Protein AF-0000000079326628 (afdb_homodimer)

pLDDT: mean 84.88, std 18.76, range [33.72, 98.88]

Foldseek 3Di:
DPPPPPPPPPPVPPPPVPDKAKDFDADPVVGGGDDDPNHTDMDTFQRNLQVQLVVQAVADDDPPPVPPDLGHFPLCVCQPDPDDQVVNQVVVVVRSCSHSVVPVQFDDKAPWDWDADPRDIFIWIWTQGPRGIHTDGGD/DPPPPPPPVPPVPPPPVDDKAKDFDADPVVGGGDDDPNHTDMDTFQRNLQVQLVVQAVADDDPPVVPPPLGHFPLCVCQPDPDDQVVNQVVVVVRSCSHSVVPVQFDDKAPWDWDADPRDIFIWIWTQGPRGIHTDGGD

Nearest PDB structures (foldseek):
  8v3w-assembly1_2  TM=8.539E-01  e=2.015E-10  Clostridioides difficile
  8v41-assembly1_j  TM=8.453E-01  e=2.564E-09  Clostridioides difficile
  8env-assembly1_H  TM=7.657E-01  e=1.832E-03  Pseudomonas phage vB_PaeM_E217
  9b45-assembly1_H  TM=7.538E-01  e=5.755E-03  Pseudomonas virus Pa193
  7ypo-assembly1_A  TM=5.123E-01  e=6.274E+00  Helicoverpa armigera nucleopolyhedrovirus

Secondary structure (DSSP, 8-state):
------------------PPPEEE-EETTTTEE-EETTEE-EEEHHHHHHHHHHHHHHSBS-S-SSS----SB-GGGGTT----HHHHHHHHHHHHHHHHTTSTTEEEEEEEEEEEETTEEEEEEEEEEBTEEEEE---/------------------PPPEEE-EETTTTEE-EETTEE-EEEHHHHHHHHHHHHHHSBS-S-SSS----SB-GGGGTT----HHHHHHHHHHHHHHHHTTSTTEEEEEEEEEEEETTEEEEEEEEEEBTEEEEE---

Sequence (278 aa):
MVDLITTVGSFPTTETTITVPKEFAWDFDNNDFLLVDGKFQIVTGKEALKVWIRKALKTPNSIYAAYSTDYGSNLDSLVGTRLSISLIESESKRIVWECISINTHITGMNNFSVNTTKDILTISFTALTDQGEVTITNVMVDLITTVGSFPTTETTITVPKEFAWDFDNNDFLLVDGKFQIVTGKEALKVWIRKALKTPNSIYAAYSTDYGSNLDSLVGTRLSISLIESESKRIVWECISINTHITGMNNFSVNTTKDILTISFTALTDQGEVTITNV

Radius of gyration: 24.2 Å; Cα contacts (8 Å, |Δi|>4): 417; chains: 2; bounding box: 54×76×85 Å

Structure (mmCIF, N/CA/C/O backbone):
data_AF-0000000079326628-model_v1
#
loop_
_entity.id
_entity.type
_entity.pdbx_description
1 polymer 'Uncharacterized protein'
#
loop_
_atom_site.group_PDB
_atom_site.id
_atom_site.type_symbol
_atom_site.label_atom_id
_atom_site.label_alt_id
_atom_site.label_comp_id
_atom_site.label_asym_id
_atom_site.label_entity_id
_atom_site.label_seq_id
_atom_site.pdbx_PDB_ins_code
_atom_site.Cartn_x
_atom_site.Cartn_y
_atom_site.Cartn_z
_atom_site.occupancy
_atom_site.B_iso_or_equiv
_atom_site.auth_seq_id
_atom_site.auth_comp_id
_atom_site.auth_asym_id
_atom_site.auth_atom_id
_atom_site.pdbx_PDB_model_num
ATOM 1 N N . MET A 1 1 ? -32.906 47.781 -33.5 1 36.34 1 MET A N 1
ATOM 2 C CA . MET A 1 1 ? -33.094 46.719 -32.531 1 36.34 1 MET A CA 1
ATOM 3 C C . MET A 1 1 ? -31.891 45.812 -32.438 1 36.34 1 MET A C 1
ATOM 5 O O . MET A 1 1 ? -31.562 45.094 -33.406 1 36.34 1 MET A O 1
ATOM 9 N N . VAL A 1 2 ? -30.859 46.219 -31.625 1 41.66 2 VAL A N 1
ATOM 10 C CA . VAL A 1 2 ? -29.594 45.562 -31.359 1 41.66 2 VAL A CA 1
ATOM 11 C C . VAL A 1 2 ? -29.844 44.219 -30.688 1 41.66 2 VAL A C 1
ATOM 13 O O . VAL A 1 2 ? -30.531 44.156 -29.656 1 41.66 2 VAL A O 1
ATOM 16 N N . ASP A 1 3 ? -30.047 43.156 -31.438 1 39.19 3 ASP A N 1
ATOM 17 C CA . ASP A 1 3 ? -30.094 41.781 -30.984 1 39.19 3 ASP A CA 1
ATOM 18 C C . ASP A 1 3 ? -28.859 41.438 -30.156 1 39.19 3 ASP A C 1
ATOM 20 O O . ASP A 1 3 ? -27.734 41.438 -30.672 1 39.19 3 ASP A O 1
ATOM 24 N N . LEU A 1 4 ? -28.766 41.906 -28.891 1 36.12 4 LEU A N 1
ATOM 25 C CA . LEU A 1 4 ? -27.781 41.406 -27.922 1 36.12 4 LEU A CA 1
ATOM 26 C C . LEU A 1 4 ? -27.797 39.906 -27.828 1 36.12 4 LEU A C 1
ATOM 28 O O . LEU A 1 4 ? -28.797 39.312 -27.406 1 36.12 4 LEU A O 1
ATOM 32 N N . ILE A 1 5 ? -27.234 39.188 -28.781 1 43.12 5 ILE A N 1
ATOM 33 C CA . ILE A 1 5 ? -26.906 37.781 -28.703 1 43.12 5 ILE A CA 1
ATOM 34 C C . ILE A 1 5 ? -26.203 37.469 -27.375 1 43.12 5 ILE A C 1
ATOM 36 O O . ILE A 1 5 ? -25.109 38 -27.109 1 43.12 5 ILE A O 1
ATOM 40 N N . THR A 1 6 ? -26.938 37.531 -26.266 1 42.28 6 THR A N 1
ATOM 41 C CA . THR A 1 6 ? -26.406 36.969 -25.016 1 42.28 6 THR A CA 1
ATOM 42 C C . THR A 1 6 ? -25.797 35.594 -25.25 1 42.28 6 THR A C 1
ATOM 44 O O . THR A 1 6 ? -26.516 34.656 -25.625 1 42.28 6 THR A O 1
ATOM 47 N N . THR A 1 7 ? -24.75 35.469 -25.953 1 44.62 7 THR A N 1
ATOM 48 C CA . THR A 1 7 ? -23.984 34.219 -25.906 1 44.62 7 THR A CA 1
ATOM 49 C C . THR A 1 7 ? -23.828 33.75 -24.469 1 44.62 7 THR A C 1
ATOM 51 O O . THR A 1 7 ? -23.203 34.438 -23.656 1 44.62 7 THR A O 1
ATOM 54 N N . VAL A 1 8 ? -24.891 33.219 -23.891 1 41.12 8 VAL A N 1
ATOM 55 C CA . VAL A 1 8 ? -24.656 32.5 -22.656 1 41.12 8 VAL A CA 1
ATOM 56 C C . VAL A 1 8 ? -23.547 31.469 -22.859 1 41.12 8 VAL A C 1
ATOM 58 O O . VAL A 1 8 ? -23.641 30.609 -23.734 1 41.12 8 VAL A O 1
ATOM 61 N N . GLY A 1 9 ? -22.359 31.938 -22.828 1 42.81 9 GLY A N 1
ATOM 62 C CA . GLY A 1 9 ? -21.297 30.938 -22.703 1 42.81 9 GLY A CA 1
ATOM 63 C C . GLY A 1 9 ? -21.641 29.828 -21.719 1 42.81 9 GLY A C 1
ATOM 64 O O . GLY A 1 9 ? -22.031 30.109 -20.578 1 42.81 9 GLY A O 1
ATOM 65 N N . SER A 1 10 ? -22.344 28.828 -22.219 1 44 10 SER A N 1
ATOM 66 C CA . SER A 1 10 ? -22.469 27.625 -21.406 1 44 10 SER A CA 1
ATOM 67 C C . SER A 1 10 ? -21.141 27.234 -20.781 1 44 10 SER A C 1
ATOM 69 O O . SER A 1 10 ? -20.188 26.875 -21.484 1 44 10 SER A O 1
ATOM 71 N N . PHE A 1 11 ? -20.688 28 -19.781 1 39.84 11 PHE A N 1
ATOM 72 C CA . PHE A 1 11 ? -19.578 27.406 -19.047 1 39.84 11 PHE A CA 1
ATOM 73 C C . PHE A 1 11 ? -19.859 25.953 -18.688 1 39.84 11 PHE A C 1
ATOM 75 O O . PHE A 1 11 ? -20.969 25.625 -18.281 1 39.84 11 PHE A O 1
ATOM 82 N N . PRO A 1 12 ? -19.25 25.031 -19.328 1 42.69 12 PRO A N 1
ATOM 83 C CA . PRO A 1 12 ? -19.406 23.656 -18.828 1 42.69 12 PRO A CA 1
ATOM 84 C C . PRO A 1 12 ? -19.422 23.594 -17.312 1 42.69 12 PRO A C 1
ATOM 86 O O . PRO A 1 12 ? -18.547 24.172 -16.641 1 42.69 12 PRO A O 1
ATOM 89 N N . THR A 1 13 ? -20.547 23.719 -16.656 1 44.62 13 THR A N 1
ATOM 90 C CA . THR A 1 13 ? -20.609 23.422 -15.234 1 44.62 13 THR A CA 1
ATOM 91 C C . THR A 1 13 ? -19.75 22.203 -14.906 1 44.62 13 THR A C 1
ATOM 93 O O . THR A 1 13 ? -19.953 21.109 -15.445 1 44.62 13 THR A O 1
ATOM 96 N N . THR A 1 14 ? -18.469 22.328 -14.812 1 44.56 14 THR A N 1
ATOM 97 C CA . THR A 1 14 ? -17.703 21.203 -14.25 1 44.56 14 THR A CA 1
ATOM 98 C C . THR A 1 14 ? -18.453 20.578 -13.086 1 44.56 14 THR A C 1
ATOM 100 O O . THR A 1 14 ? -18.641 21.203 -12.039 1 44.56 14 THR A O 1
ATOM 103 N N . GLU A 1 15 ? -19.656 20.094 -13.297 1 44.12 15 GLU A N 1
ATOM 104 C CA . GLU A 1 15 ? -20.281 19.328 -12.227 1 44.12 15 GLU A CA 1
ATOM 105 C C . GLU A 1 15 ? -19.25 18.562 -11.414 1 44.12 15 GLU A C 1
ATOM 107 O O . GLU A 1 15 ? -18.562 17.688 -11.945 1 44.12 15 GLU A O 1
ATOM 112 N N . THR A 1 16 ? -18.453 19.219 -10.594 1 49.91 16 THR A N 1
ATOM 113 C CA . THR A 1 16 ? -17.609 18.516 -9.633 1 49.91 16 THR A CA 1
ATOM 114 C C . THR A 1 16 ? -18.375 17.359 -8.984 1 49.91 16 THR A C 1
ATOM 116 O O . THR A 1 16 ? -19.328 17.594 -8.227 1 49.91 16 THR A O 1
ATOM 119 N N . THR A 1 17 ? -18.859 16.453 -9.656 1 53 17 THR A N 1
ATOM 120 C CA . THR A 1 17 ? -19.516 15.305 -9.031 1 53 17 THR A CA 1
ATOM 121 C C . THR A 1 17 ? -18.812 14.945 -7.723 1 53 17 THR A C 1
ATOM 123 O O . THR A 1 17 ? -17.594 14.766 -7.691 1 53 17 THR A O 1
ATOM 126 N N . ILE A 1 18 ? -19.25 15.523 -6.598 1 62.56 18 ILE A N 1
ATOM 127 C CA . ILE A 1 18 ? -18.812 15.227 -5.238 1 62.56 18 ILE A CA 1
ATOM 128 C C . ILE A 1 18 ? -18.734 13.719 -5.039 1 62.56 18 ILE A C 1
ATOM 130 O O . ILE A 1 18 ? -19.734 13.016 -5.184 1 62.56 18 ILE A O 1
ATOM 134 N N . THR A 1 19 ? -17.688 13.023 -5.16 1 84.38 19 THR A N 1
ATOM 135 C CA . THR A 1 19 ? -17.5 11.609 -4.879 1 84.38 19 THR A CA 1
ATOM 136 C C . THR A 1 19 ? -17.234 11.383 -3.395 1 84.38 19 THR A C 1
ATOM 138 O O . THR A 1 19 ? -16.781 12.281 -2.693 1 84.38 19 THR A O 1
ATOM 141 N N . VAL A 1 20 ? -17.891 10.367 -2.758 1 91.81 20 VAL A N 1
ATOM 142 C CA . VAL A 1 20 ? -17.625 9.969 -1.375 1 91.81 20 VAL A CA 1
ATOM 143 C C . VAL A 1 20 ? -16.359 9.133 -1.304 1 91.81 20 VAL A C 1
ATOM 145 O O . VAL A 1 20 ? -16.234 8.117 -1.993 1 91.81 20 VAL A O 1
ATOM 148 N N . PRO A 1 21 ? -15.375 9.625 -0.534 1 93.31 21 PRO A N 1
ATOM 149 C CA . PRO A 1 21 ? -14.156 8.828 -0.388 1 93.31 21 PRO A CA 1
ATOM 150 C C . PRO A 1 21 ? -14.438 7.418 0.133 1 93.31 21 PRO A C 1
ATOM 152 O O . PRO A 1 21 ? -15.32 7.23 0.973 1 93.31 21 PRO A O 1
ATOM 155 N N . LYS A 1 22 ? -13.703 6.473 -0.428 1 93.75 22 LYS A N 1
ATOM 156 C CA . LYS A 1 22 ? -13.805 5.07 -0.031 1 93.75 22 LYS A CA 1
ATOM 157 C C . LYS A 1 22 ? -12.43 4.438 0.116 1 93.75 22 LYS A C 1
ATOM 159 O O . LYS A 1 22 ? -11.531 4.688 -0.696 1 93.75 22 LYS A O 1
ATOM 164 N N . GLU A 1 23 ? -12.188 3.65 1.202 1 94.12 23 GLU A N 1
ATOM 165 C CA . GLU A 1 23 ? -10.969 2.883 1.438 1 94.12 23 GLU A CA 1
ATOM 166 C C . GLU A 1 23 ? -11.281 1.538 2.09 1 94.12 23 GLU A C 1
ATOM 168 O O . GLU A 1 23 ? -12.305 1.393 2.766 1 94.12 23 GLU A O 1
ATOM 173 N N . PHE A 1 24 ? -10.398 0.592 1.821 1 94.06 24 PHE A N 1
ATOM 174 C CA . PHE A 1 24 ? -10.414 -0.572 2.701 1 94.06 24 PHE A CA 1
ATOM 175 C C . PHE A 1 24 ? -10.016 -0.184 4.121 1 94.06 24 PHE A C 1
ATOM 177 O O . PHE A 1 24 ? -9.078 0.589 4.32 1 94.06 24 PHE A O 1
ATOM 184 N N . ALA A 1 25 ? -10.852 -0.681 5.031 1 96.06 25 ALA A N 1
ATOM 185 C CA . ALA A 1 25 ? -10.57 -0.402 6.438 1 96.06 25 ALA A CA 1
ATOM 186 C C . ALA A 1 25 ? -9.188 -0.902 6.836 1 96.06 25 ALA A C 1
ATOM 188 O O . ALA A 1 25 ? -8.734 -1.946 6.359 1 96.06 25 ALA A O 1
ATOM 189 N N . TRP A 1 26 ? -8.547 -0.178 7.66 1 96.25 26 TRP A N 1
ATOM 190 C CA . TRP A 1 26 ? -7.18 -0.462 8.07 1 96.25 26 TRP A CA 1
ATOM 191 C C . TRP A 1 26 ? -7.078 -0.575 9.586 1 96.25 26 TRP A C 1
ATOM 193 O O . TRP A 1 26 ? -7.645 0.243 10.32 1 96.25 26 TRP A O 1
ATOM 203 N N . ASP A 1 27 ? -6.449 -1.591 10.016 1 95.25 27 ASP A N 1
ATOM 204 C CA . ASP A 1 27 ? -6.098 -1.773 11.422 1 95.25 27 ASP A CA 1
A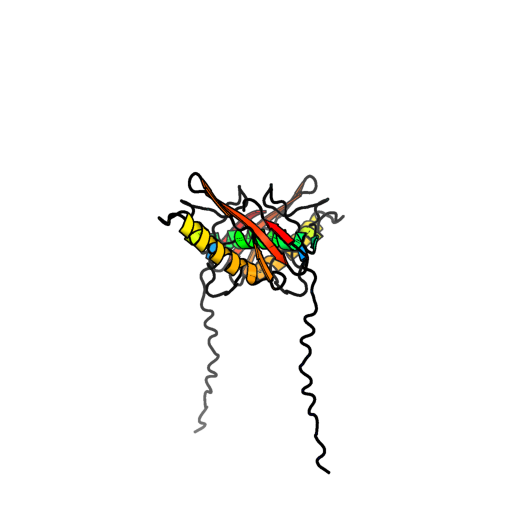TOM 205 C C . ASP A 1 27 ? -4.738 -1.153 11.734 1 95.25 27 ASP A C 1
ATOM 207 O O . ASP A 1 27 ? -3.701 -1.792 11.539 1 95.25 27 ASP A O 1
ATOM 211 N N . PHE A 1 28 ? -4.77 0.015 12.258 1 91.31 28 PHE A N 1
ATOM 212 C CA . PHE A 1 28 ? -3.543 0.774 12.469 1 91.31 28 PHE A CA 1
ATOM 213 C C . PHE A 1 28 ? -2.682 0.127 13.547 1 91.31 28 PHE A C 1
ATOM 215 O O . PHE A 1 28 ? -1.459 0.285 13.547 1 91.31 28 PHE A O 1
ATOM 222 N N . ASP A 1 29 ? -3.27 -0.6 14.461 1 90.19 29 ASP A N 1
ATOM 223 C CA . ASP A 1 29 ? -2.523 -1.267 15.523 1 90.19 29 ASP A CA 1
ATOM 224 C C . ASP A 1 29 ? -1.732 -2.453 14.977 1 90.19 29 ASP A C 1
ATOM 226 O O . ASP A 1 29 ? -0.588 -2.68 15.375 1 90.19 29 ASP A O 1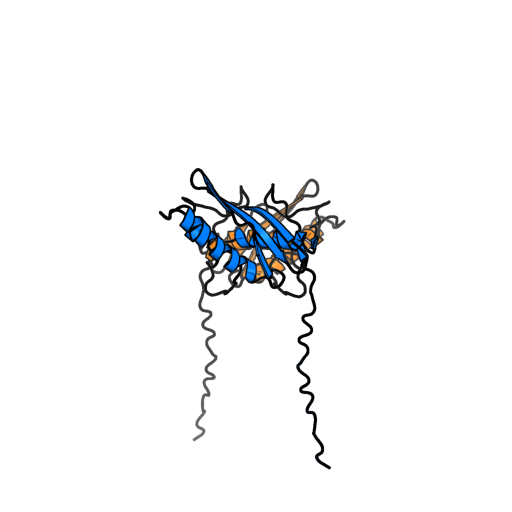
ATOM 230 N N . ASN A 1 30 ? -2.275 -3.154 14.008 1 90.5 30 ASN A N 1
ATOM 231 C CA . ASN A 1 30 ? -1.641 -4.352 13.469 1 90.5 30 ASN A CA 1
ATOM 232 C C . ASN A 1 30 ? -1.036 -4.094 12.086 1 90.5 30 ASN A C 1
ATOM 234 O O . ASN A 1 30 ? -0.393 -4.973 11.516 1 90.5 30 ASN A O 1
ATOM 238 N N . ASN A 1 31 ? -1.229 -2.857 11.586 1 92.5 31 ASN A N 1
ATOM 239 C CA . ASN A 1 31 ? -0.704 -2.451 10.281 1 92.5 31 ASN A CA 1
ATOM 240 C C . ASN A 1 31 ? -1.137 -3.412 9.18 1 92.5 31 ASN A C 1
ATOM 242 O O . ASN A 1 31 ? -0.302 -3.92 8.43 1 92.5 31 ASN A O 1
ATOM 246 N N . ASP A 1 32 ? -2.379 -3.59 9.109 1 93.44 32 ASP A N 1
ATOM 247 C CA . ASP A 1 32 ? -2.969 -4.492 8.125 1 93.44 32 ASP A CA 1
ATOM 248 C C . ASP A 1 32 ? -4.426 -4.129 7.855 1 93.44 32 ASP A C 1
ATOM 250 O O . ASP A 1 32 ? -5.008 -3.305 8.562 1 93.44 32 ASP A O 1
ATOM 254 N N . PHE A 1 33 ? -4.906 -4.738 6.797 1 93.69 33 PHE A N 1
ATOM 255 C CA . PHE A 1 33 ? -6.324 -4.555 6.504 1 93.69 33 PHE A CA 1
ATOM 256 C C . PHE A 1 33 ? -7.184 -5.098 7.637 1 93.69 33 PHE A C 1
ATOM 258 O O . PHE A 1 33 ? -6.824 -6.086 8.281 1 93.69 33 PHE A O 1
ATOM 265 N N . LEU A 1 34 ? -8.289 -4.453 7.879 1 94.06 34 LEU A N 1
ATOM 266 C CA . LEU A 1 34 ? -9.266 -4.969 8.828 1 94.06 34 LEU A CA 1
ATOM 267 C C . LEU A 1 34 ? -10.195 -5.977 8.164 1 94.06 34 LEU A C 1
ATOM 269 O O . LEU A 1 34 ? -10.875 -5.652 7.188 1 94.06 34 LEU A O 1
ATOM 273 N N . LEU A 1 35 ? -10.156 -7.141 8.734 1 89 35 LEU A N 1
ATOM 274 C CA . LEU A 1 35 ? -11.008 -8.211 8.219 1 89 35 LEU A CA 1
ATOM 275 C C . LEU A 1 35 ? -12.094 -8.57 9.227 1 89 35 LEU A C 1
ATOM 277 O O . LEU A 1 35 ? -11.844 -8.594 10.43 1 89 35 LEU A O 1
ATOM 281 N N . VAL A 1 36 ? -13.32 -8.805 8.719 1 89.62 36 VAL A N 1
ATOM 282 C CA . VAL A 1 36 ? -14.398 -9.391 9.508 1 89.62 36 VAL A CA 1
ATOM 283 C C . VAL A 1 36 ? -14.883 -10.68 8.836 1 89.62 36 VAL A C 1
ATOM 285 O O . VAL A 1 36 ? -15.352 -10.656 7.695 1 89.62 36 VAL A O 1
ATOM 288 N N . ASP A 1 37 ? -14.758 -11.859 9.477 1 85.88 37 ASP A N 1
ATOM 289 C CA . ASP A 1 37 ? -15.117 -13.164 8.938 1 85.88 37 ASP A CA 1
ATOM 290 C C . ASP A 1 37 ? -14.414 -13.422 7.609 1 85.88 37 ASP A C 1
ATOM 292 O O . ASP A 1 37 ? -15.055 -13.836 6.637 1 85.88 37 ASP A O 1
ATOM 296 N N . GLY A 1 38 ? -13.148 -12.922 7.535 1 82.81 38 GLY A N 1
ATOM 297 C CA . GLY A 1 38 ? -12.312 -13.211 6.379 1 82.81 38 GLY A CA 1
ATOM 298 C C . GLY A 1 38 ? -12.562 -12.266 5.219 1 82.81 38 GLY A C 1
ATOM 299 O O . GLY A 1 38 ? -11.945 -12.398 4.156 1 82.81 38 GLY A O 1
ATOM 300 N N . LYS A 1 39 ? -13.445 -11.266 5.496 1 86.88 39 LYS A N 1
ATOM 301 C CA . LYS A 1 39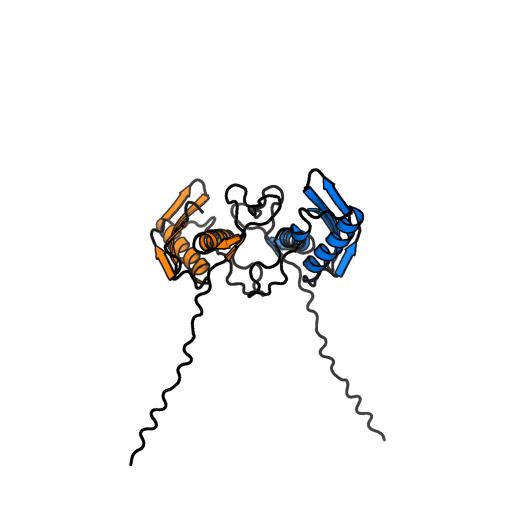 ? -13.789 -10.344 4.418 1 86.88 39 LYS A CA 1
ATOM 302 C C . LYS A 1 39 ? -13.258 -8.945 4.703 1 86.88 39 LYS A C 1
ATOM 304 O O . LYS A 1 39 ? -13.312 -8.469 5.84 1 86.88 39 LYS A O 1
ATOM 309 N N . PHE A 1 40 ? -12.734 -8.32 3.621 1 91.38 40 PHE A N 1
ATOM 310 C CA . PHE A 1 40 ? -12.258 -6.949 3.744 1 91.38 40 PHE A CA 1
ATOM 311 C C . PHE A 1 40 ? -13.406 -5.996 4.039 1 91.38 40 PHE A C 1
ATOM 313 O O . PHE A 1 40 ? -14.492 -6.125 3.461 1 91.38 40 PHE A O 1
ATOM 320 N N . GLN A 1 41 ? -13.227 -5.18 4.977 1 93.69 41 GLN A N 1
ATOM 321 C CA . GLN A 1 41 ? -14.211 -4.152 5.316 1 93.69 41 GLN A CA 1
ATOM 322 C C . GLN A 1 41 ? -13.914 -2.848 4.586 1 93.69 41 GLN A C 1
ATOM 324 O O . GLN A 1 41 ? -12.75 -2.52 4.332 1 93.69 41 GLN A O 1
ATOM 329 N N . ILE A 1 42 ? -15 -2.113 4.246 1 93.62 42 ILE A N 1
ATOM 330 C CA . ILE A 1 42 ? -14.852 -0.842 3.545 1 93.62 42 ILE A CA 1
ATOM 331 C C . ILE A 1 42 ? -15.312 0.3 4.449 1 93.62 42 ILE A C 1
ATOM 333 O O . ILE A 1 42 ? -16.312 0.181 5.152 1 93.62 42 ILE A O 1
ATOM 337 N N . VAL A 1 43 ? -14.531 1.367 4.469 1 95.94 43 VAL A N 1
ATOM 338 C CA . VAL A 1 43 ? -14.922 2.59 5.164 1 95.94 43 VAL A CA 1
ATOM 339 C C . VAL A 1 43 ? -15.086 3.729 4.16 1 95.94 43 VAL A C 1
ATOM 341 O O . VAL A 1 43 ? -14.508 3.689 3.07 1 95.94 43 VAL A O 1
ATOM 344 N N . THR A 1 44 ? -15.969 4.723 4.531 1 95.5 44 THR A N 1
ATOM 345 C CA . THR A 1 44 ? -16.266 5.848 3.652 1 95.5 44 THR A CA 1
ATOM 346 C C . THR A 1 44 ? -16.125 7.172 4.406 1 95.5 44 THR A C 1
ATOM 348 O O . THR A 1 44 ? -15.984 7.184 5.629 1 95.5 44 THR A O 1
ATOM 351 N N . GLY A 1 45 ? -16.062 8.234 3.676 1 96.44 45 GLY A N 1
ATOM 352 C CA . GLY A 1 45 ? -16.062 9.562 4.273 1 96.44 45 GLY A CA 1
ATOM 353 C C . GLY A 1 45 ? -14.812 9.844 5.09 1 96.44 45 GLY A C 1
ATOM 354 O O . GLY A 1 45 ? -13.688 9.648 4.617 1 96.44 45 GLY A O 1
ATOM 355 N N . LYS A 1 46 ? -15.062 10.273 6.305 1 98.19 46 LYS A N 1
ATOM 356 C CA . LYS A 1 46 ? -13.977 10.703 7.172 1 98.19 46 LYS A CA 1
ATOM 357 C C . LYS A 1 46 ? -13.039 9.547 7.508 1 98.19 46 LYS A C 1
ATOM 359 O O . LYS A 1 46 ? -11.82 9.703 7.52 1 98.19 46 LYS A O 1
ATOM 364 N N . GLU A 1 47 ? -13.625 8.477 7.75 1 97.81 47 GLU A N 1
ATOM 365 C CA . GLU A 1 47 ? -12.812 7.312 8.094 1 97.81 47 GLU A CA 1
ATOM 366 C C . GLU A 1 47 ? -11.93 6.887 6.922 1 97.81 47 GLU A C 1
ATOM 368 O O . GLU A 1 47 ? -10.781 6.492 7.113 1 97.81 47 GLU A O 1
ATOM 373 N N . ALA A 1 48 ? -12.492 6.934 5.727 1 96.75 48 ALA A N 1
ATOM 374 C CA . ALA A 1 48 ? -11.719 6.613 4.527 1 96.75 48 ALA A CA 1
ATOM 375 C C . ALA A 1 48 ? -10.562 7.59 4.348 1 96.75 48 ALA A C 1
ATOM 377 O O . ALA A 1 48 ? -9.445 7.184 4.02 1 96.75 48 ALA A O 1
ATOM 378 N N . LEU A 1 49 ? -10.844 8.828 4.633 1 97.81 49 LEU A N 1
ATOM 379 C CA . LEU A 1 49 ? -9.805 9.844 4.484 1 97.81 49 LEU A CA 1
ATOM 380 C C . LEU A 1 49 ? -8.711 9.656 5.527 1 97.81 49 LEU A C 1
ATOM 382 O O . LEU A 1 49 ? -7.531 9.875 5.238 1 97.81 49 LEU A O 1
ATOM 386 N N . LYS A 1 50 ? -9.109 9.281 6.695 1 98.25 50 LYS A N 1
ATOM 387 C CA . LYS A 1 50 ? -8.117 8.984 7.73 1 98.25 50 LYS A CA 1
ATOM 388 C C . LYS A 1 50 ? -7.18 7.867 7.293 1 98.25 50 LYS A C 1
ATOM 390 O O . LYS A 1 50 ? -5.961 7.98 7.426 1 98.25 50 LYS A O 1
ATOM 395 N N . VAL A 1 51 ? -7.73 6.797 6.797 1 97.12 51 VAL A N 1
ATOM 396 C CA . VAL A 1 51 ? -6.949 5.664 6.312 1 97.12 51 VAL A CA 1
ATOM 397 C C . VAL A 1 51 ? -6.02 6.121 5.188 1 97.12 51 VAL A C 1
ATOM 399 O O . VAL A 1 51 ? -4.82 5.836 5.211 1 97.12 51 VAL A O 1
ATOM 402 N N . TRP A 1 52 ? -6.582 6.863 4.227 1 95.62 52 TRP A N 1
ATOM 403 C CA . TRP A 1 52 ? -5.824 7.32 3.066 1 95.62 52 TRP A CA 1
ATOM 404 C C . TRP A 1 52 ? -4.656 8.203 3.492 1 95.62 52 TRP A C 1
ATOM 406 O O . TRP A 1 52 ? -3.529 8.016 3.027 1 95.62 52 TRP A O 1
ATOM 416 N N . ILE A 1 53 ? -4.926 9.117 4.359 1 97.75 53 ILE A N 1
ATOM 417 C CA . ILE A 1 53 ? -3.908 10.062 4.809 1 97.75 53 ILE A CA 1
ATOM 418 C C . ILE A 1 53 ? -2.777 9.312 5.512 1 97.75 53 ILE A C 1
ATOM 420 O O . ILE A 1 53 ? -1.601 9.531 5.215 1 97.75 53 ILE A O 1
ATOM 424 N N . ARG A 1 54 ? -3.139 8.477 6.402 1 97.12 54 ARG A N 1
ATOM 425 C CA . ARG A 1 54 ? -2.131 7.758 7.176 1 97.12 54 ARG A CA 1
ATOM 426 C C . ARG A 1 54 ? -1.27 6.887 6.27 1 97.12 54 ARG A C 1
ATOM 428 O O . ARG A 1 54 ? -0.047 6.84 6.422 1 97.12 54 ARG A O 1
ATOM 435 N N . LYS A 1 55 ? -1.901 6.227 5.336 1 94.06 55 LYS A N 1
ATOM 436 C CA . LYS A 1 55 ? -1.152 5.398 4.395 1 94.06 55 LYS A CA 1
ATOM 437 C C . LYS A 1 55 ? -0.248 6.25 3.51 1 94.06 55 LYS A C 1
ATOM 439 O O . LYS A 1 55 ? 0.911 5.898 3.277 1 94.06 55 LYS A O 1
ATOM 444 N N . ALA A 1 56 ? -0.779 7.324 3.012 1 93.94 56 ALA A N 1
ATOM 445 C CA . ALA A 1 56 ? -0.011 8.211 2.145 1 93.94 56 ALA A CA 1
ATOM 446 C C . ALA A 1 56 ? 1.233 8.734 2.857 1 93.94 56 ALA A C 1
ATOM 448 O O . ALA A 1 56 ? 2.324 8.75 2.281 1 93.94 56 ALA A O 1
ATOM 449 N N . LEU A 1 57 ? 1.08 9.117 4.047 1 95.25 57 LEU A N 1
ATOM 450 C CA . LEU A 1 57 ? 2.178 9.711 4.801 1 95.25 57 LEU A CA 1
ATOM 451 C C . LEU A 1 57 ? 3.238 8.672 5.133 1 95.25 57 LEU A C 1
ATOM 453 O O . LEU A 1 57 ? 4.422 8.992 5.25 1 95.25 57 LEU A O 1
ATOM 457 N N . LYS A 1 58 ? 2.83 7.422 5.289 1 92.62 58 LYS A N 1
ATOM 458 C CA . LYS A 1 58 ? 3.752 6.348 5.645 1 92.62 58 LYS A CA 1
ATOM 459 C C . LYS A 1 58 ? 4.488 5.824 4.414 1 92.62 58 LYS A C 1
ATOM 461 O O . LYS A 1 58 ? 5.492 5.121 4.535 1 92.62 58 LYS A O 1
ATOM 466 N N . THR A 1 59 ? 3.992 6.086 3.289 1 92.06 59 THR A N 1
ATOM 467 C CA . THR A 1 59 ? 4.559 5.605 2.033 1 92.06 59 THR A CA 1
ATOM 468 C C . THR A 1 59 ? 5.586 6.598 1.492 1 92.06 59 THR A C 1
ATOM 470 O O . THR A 1 59 ? 5.293 7.785 1.342 1 92.06 59 THR A O 1
ATOM 473 N N . PRO A 1 60 ? 6.863 6.109 1.306 1 90.31 60 PRO A N 1
ATOM 474 C CA . PRO A 1 60 ? 7.844 7.027 0.722 1 90.31 60 PRO A CA 1
ATOM 475 C C . PRO A 1 60 ? 7.488 7.438 -0.706 1 90.31 60 PRO A C 1
ATOM 477 O O . PRO A 1 60 ? 6.973 6.625 -1.476 1 90.31 60 PRO A O 1
ATOM 480 N N . ASN A 1 61 ? 7.684 8.836 -0.836 1 81.88 61 ASN A N 1
ATOM 481 C CA . ASN A 1 61 ? 7.445 9.375 -2.17 1 81.88 61 ASN A CA 1
ATOM 482 C C . ASN A 1 61 ? 8.555 8.977 -3.143 1 81.88 61 ASN A C 1
ATOM 484 O O . ASN A 1 61 ? 9.727 9.25 -2.902 1 81.88 61 ASN A O 1
ATOM 488 N N . SER A 1 62 ? 8.523 8.328 -4.328 1 65.19 62 SER A N 1
ATOM 489 C CA . SER A 1 62 ? 9.203 8.195 -5.609 1 65.19 62 SER A CA 1
ATOM 490 C C . SER A 1 62 ? 10.219 7.059 -5.59 1 65.19 62 SER A C 1
ATOM 492 O O . SER A 1 62 ? 10.977 6.875 -6.543 1 65.19 62 SER A O 1
ATOM 494 N N . ILE A 1 63 ? 10.25 5.918 -5.441 1 61.66 63 ILE A N 1
ATOM 495 C CA . ILE A 1 63 ? 11.383 5.25 -6.07 1 61.66 63 ILE A CA 1
ATOM 496 C C . ILE A 1 63 ? 11.172 5.188 -7.582 1 61.66 63 ILE A C 1
ATOM 498 O O . ILE A 1 63 ? 12.102 4.891 -8.336 1 61.66 63 ILE A O 1
ATOM 502 N N . TYR A 1 64 ? 9.852 5.41 -7.988 1 58.78 64 TYR A N 1
ATOM 503 C CA . TYR A 1 64 ? 9.578 5.172 -9.406 1 58.78 64 TYR A CA 1
ATOM 504 C C . TYR A 1 64 ? 9.477 6.488 -10.172 1 58.78 64 TYR A C 1
ATOM 506 O O . TYR A 1 64 ? 8.438 7.145 -10.164 1 58.78 64 TYR A O 1
ATOM 514 N N . ALA A 1 65 ? 10.562 7.172 -10.281 1 51.97 65 ALA A N 1
ATOM 515 C CA . ALA A 1 65 ? 10.531 8.391 -11.094 1 51.97 65 ALA A CA 1
ATOM 516 C C . ALA A 1 65 ? 9.633 8.203 -12.32 1 51.97 65 ALA A C 1
ATOM 518 O O . ALA A 1 65 ? 8.953 9.141 -12.742 1 51.97 65 ALA A O 1
ATOM 519 N N . ALA A 1 66 ? 9.766 7.031 -12.883 1 50 66 ALA A N 1
ATOM 520 C CA . ALA A 1 66 ? 9.078 6.828 -14.156 1 50 66 ALA A CA 1
ATOM 521 C C . ALA A 1 66 ? 7.566 6.766 -13.953 1 50 66 ALA A C 1
ATOM 523 O O . ALA A 1 66 ? 6.801 7.02 -14.891 1 50 66 ALA A O 1
ATOM 524 N N . TYR A 1 67 ? 7.145 6.363 -12.727 1 51.88 67 TYR A N 1
ATOM 525 C CA . TYR A 1 67 ? 5.711 6.297 -12.484 1 51.88 67 TYR A CA 1
ATOM 526 C C . TYR A 1 67 ? 5.258 7.422 -11.562 1 51.88 67 TYR A C 1
ATOM 528 O O . TYR A 1 67 ? 5.707 7.516 -10.422 1 51.88 67 TYR A O 1
ATOM 536 N N . SER A 1 68 ? 5.188 8.539 -12.047 1 53.28 68 SER A N 1
ATOM 537 C CA . SER A 1 68 ? 4.789 9.805 -11.438 1 53.28 68 SER A CA 1
ATOM 538 C C . SER A 1 68 ? 3.639 9.602 -10.453 1 53.28 68 SER A C 1
ATOM 540 O O . SER A 1 68 ? 2.473 9.781 -10.812 1 53.28 68 SER A O 1
ATOM 542 N N . THR A 1 69 ? 3.672 8.555 -9.594 1 61.81 69 THR A N 1
ATOM 543 C CA . THR A 1 69 ? 2.523 8.75 -8.711 1 61.81 69 THR A CA 1
ATOM 544 C C . THR A 1 69 ? 2.832 9.789 -7.641 1 61.81 69 THR A C 1
ATOM 546 O O . THR A 1 69 ? 3.961 9.867 -7.156 1 61.81 69 THR A O 1
ATOM 549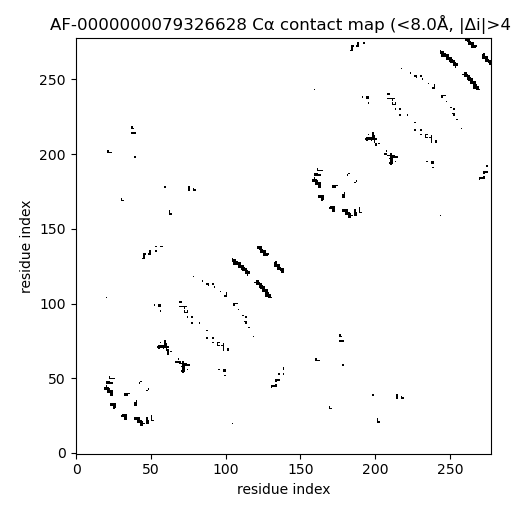 N N . ASP A 1 70 ? 2.182 10.938 -7.617 1 77.56 70 ASP A N 1
ATOM 550 C CA . ASP A 1 70 ? 2.271 11.961 -6.582 1 77.56 70 ASP A CA 1
ATOM 551 C C . ASP A 1 70 ? 1.843 11.414 -5.223 1 77.56 70 ASP A C 1
ATOM 553 O O . ASP A 1 70 ? 1.62 12.18 -4.281 1 77.56 70 ASP A O 1
ATOM 557 N N . TYR A 1 71 ? 1.773 10.016 -5.078 1 87.12 71 TYR A N 1
ATOM 558 C CA . TYR A 1 71 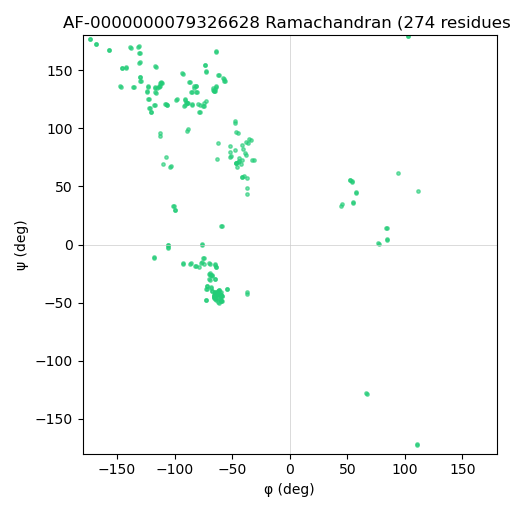? 1.383 9.359 -3.832 1 87.12 71 TYR A CA 1
ATOM 559 C C . TYR A 1 71 ? 2.586 9.164 -2.918 1 87.12 71 TYR A C 1
ATOM 561 O O . TYR A 1 71 ? 3.674 8.812 -3.381 1 87.12 71 TYR A O 1
ATOM 569 N N . GLY A 1 72 ? 2.363 9.391 -1.648 1 92.5 72 GLY A N 1
ATOM 570 C CA . GLY A 1 72 ? 3.412 9.203 -0.66 1 92.5 72 GLY A CA 1
ATOM 571 C C . GLY A 1 72 ? 4.035 10.508 -0.2 1 92.5 72 GLY A C 1
ATOM 572 O O . GLY A 1 72 ? 3.6 11.586 -0.609 1 92.5 72 GLY A O 1
ATOM 573 N N . SER A 1 73 ? 5.004 10.406 0.732 1 93.19 73 SER A N 1
ATOM 574 C CA . SER A 1 73 ? 5.605 11.594 1.318 1 93.19 73 SER A CA 1
ATOM 575 C C . SER A 1 73 ? 7.129 11.523 1.281 1 93.19 73 SER A C 1
ATOM 577 O O . SER A 1 73 ? 7.699 10.438 1.162 1 93.19 73 SER A O 1
ATOM 579 N N . ASN A 1 74 ? 7.715 12.625 1.333 1 91.81 74 ASN A N 1
ATOM 580 C CA . ASN A 1 74 ? 9.164 12.711 1.426 1 91.81 74 ASN A CA 1
ATOM 581 C C . ASN A 1 74 ? 9.625 13 2.854 1 91.81 74 ASN A C 1
ATOM 583 O O . ASN A 1 74 ? 10.641 13.656 3.064 1 91.81 74 ASN A O 1
ATOM 587 N N . LEU A 1 75 ? 8.914 12.508 3.809 1 92.56 75 LEU A N 1
ATOM 588 C CA . LEU A 1 75 ? 9.227 12.773 5.207 1 92.56 75 LEU A CA 1
ATOM 589 C C . LEU A 1 75 ? 10.578 12.172 5.59 1 92.56 75 LEU A C 1
ATOM 591 O O . LEU A 1 75 ? 11.273 12.695 6.465 1 92.56 75 LEU A O 1
ATOM 595 N N . ASP A 1 76 ? 10.953 11.078 4.938 1 89.31 76 ASP A N 1
ATOM 596 C CA . ASP A 1 76 ? 12.211 10.406 5.246 1 89.31 76 ASP A CA 1
ATOM 597 C C . ASP A 1 76 ? 13.406 11.312 4.926 1 89.31 76 ASP A C 1
ATOM 599 O O . ASP A 1 76 ? 14.523 11.062 5.391 1 89.31 76 ASP A O 1
ATOM 603 N N . SER A 1 77 ? 13.172 12.328 4.086 1 90 77 SER A N 1
ATOM 604 C CA . SER A 1 77 ? 14.234 13.266 3.754 1 90 77 SER A CA 1
ATOM 605 C C . SER A 1 77 ? 14.672 14.062 4.977 1 90 77 SER A C 1
ATOM 607 O O . SER A 1 77 ? 15.742 14.68 4.977 1 90 77 SER A O 1
ATOM 609 N N . LEU A 1 78 ? 13.859 14.078 6.016 1 90.88 78 LEU A N 1
ATOM 610 C CA . LEU A 1 78 ? 14.164 14.844 7.219 1 90.88 78 LEU A CA 1
ATOM 611 C C . LEU A 1 78 ? 15.031 14.039 8.172 1 90.88 78 LEU A C 1
ATOM 613 O O . LEU A 1 78 ? 15.602 14.586 9.117 1 90.88 78 LEU A O 1
ATOM 617 N N . VAL A 1 79 ? 15.133 12.766 8.008 1 85.75 79 VAL A N 1
ATOM 618 C CA . VAL A 1 79 ? 15.883 11.891 8.906 1 85.75 79 VAL A CA 1
ATOM 619 C C . VAL A 1 79 ? 17.375 12.219 8.82 1 85.75 79 VAL A C 1
ATOM 621 O O . VAL A 1 79 ? 17.922 12.352 7.727 1 85.75 79 VAL A O 1
ATOM 624 N N . GLY A 1 80 ? 17.969 12.305 10.008 1 83.38 80 GLY A N 1
ATOM 625 C CA . GLY A 1 80 ? 19.406 12.531 10.078 1 83.38 80 GLY A CA 1
ATOM 626 C C . GLY A 1 80 ? 19.797 13.969 9.789 1 83.38 80 GLY A C 1
ATOM 627 O O . GLY A 1 80 ? 20.984 14.281 9.688 1 83.38 80 GLY A O 1
ATOM 628 N N . THR A 1 81 ? 18.797 14.766 9.555 1 86.62 81 THR A N 1
ATOM 629 C CA . THR A 1 81 ? 19.109 16.172 9.305 1 86.62 81 THR A CA 1
ATOM 630 C C . THR A 1 81 ? 19.516 16.875 10.602 1 86.62 81 THR A C 1
ATOM 632 O O . THR A 1 81 ? 19.234 16.375 11.695 1 86.62 81 THR A O 1
ATOM 635 N N . ARG A 1 82 ? 20.328 17.969 10.484 1 88.12 82 ARG A N 1
ATOM 636 C CA . ARG A 1 82 ? 20.75 18.766 11.625 1 88.12 82 ARG A CA 1
ATOM 637 C C . ARG A 1 82 ? 19.906 20.031 11.758 1 88.12 82 ARG A C 1
ATOM 639 O O . ARG A 1 82 ? 20.391 21.062 12.25 1 88.12 82 ARG A O 1
ATOM 646 N N . LEU A 1 83 ? 18.719 19.922 11.32 1 89.75 83 LEU A N 1
ATOM 647 C CA . LEU A 1 83 ? 17.812 21.078 11.359 1 89.75 83 LEU A CA 1
ATOM 648 C C . LEU A 1 83 ? 17.359 21.359 12.789 1 89.75 83 LEU A C 1
ATOM 650 O O . LEU A 1 83 ? 17.297 20.453 13.617 1 89.75 83 LEU A O 1
ATOM 654 N N . SER A 1 84 ? 17.125 22.641 13.016 1 92.75 84 SER A N 1
ATOM 655 C CA . SER A 1 84 ? 16.484 23 14.281 1 92.75 84 SER A CA 1
ATOM 656 C C . SER A 1 84 ? 15.078 22.422 14.375 1 92.75 84 SER A C 1
ATOM 658 O O . SER A 1 84 ? 14.477 22.078 13.352 1 92.75 84 SER A O 1
ATOM 660 N N . ILE A 1 85 ? 14.539 22.453 15.594 1 88.75 85 ILE A N 1
ATOM 661 C CA . ILE A 1 85 ? 13.203 21.906 15.82 1 88.75 85 ILE A CA 1
ATOM 662 C C . ILE A 1 85 ? 12.172 22.734 15.047 1 88.75 85 ILE A C 1
ATOM 664 O O . ILE A 1 85 ? 11.242 22.172 14.461 1 88.75 85 ILE A O 1
ATOM 668 N N . SER A 1 86 ? 12.336 23.984 15.094 1 93.75 86 SER A N 1
ATOM 669 C CA . SER A 1 86 ? 11.414 24.875 14.383 1 93.75 86 SER A CA 1
ATOM 670 C C . SER A 1 86 ? 11.453 24.609 12.883 1 93.75 86 SER A C 1
ATOM 672 O O . SER A 1 86 ? 10.414 24.625 12.219 1 93.75 86 SER A O 1
ATOM 674 N N . LEU A 1 87 ? 12.625 24.359 12.398 1 94.88 87 LEU A N 1
ATOM 675 C CA . LEU A 1 87 ? 12.766 24.094 10.969 1 94.88 87 LEU A CA 1
ATOM 676 C C . LEU A 1 87 ? 12.211 22.719 10.617 1 94.88 87 LEU A C 1
ATOM 678 O O . LEU A 1 87 ? 11.609 22.547 9.555 1 94.88 87 LEU A O 1
ATOM 682 N N . ILE A 1 88 ? 12.438 21.781 11.484 1 94.44 88 ILE A N 1
ATOM 683 C CA . ILE A 1 88 ? 11.867 20.453 11.273 1 94.44 88 ILE A CA 1
ATOM 684 C C . ILE A 1 88 ? 10.344 20.547 11.211 1 94.44 88 ILE A C 1
ATOM 686 O O . ILE A 1 88 ? 9.711 19.938 10.352 1 94.44 88 ILE A O 1
ATOM 690 N N . GLU A 1 89 ? 9.781 21.344 12.07 1 95.75 89 GLU A N 1
ATOM 691 C CA . GLU A 1 89 ? 8.328 21.516 12.086 1 95.75 89 GLU A CA 1
ATOM 692 C C . GLU A 1 89 ? 7.84 22.156 10.797 1 95.75 89 GLU A C 1
ATOM 694 O O . GLU A 1 89 ? 6.863 21.703 10.203 1 95.75 89 GLU A O 1
ATOM 699 N N . SER A 1 90 ? 8.484 23.219 10.367 1 97.19 90 SER A N 1
ATOM 700 C CA . SER A 1 90 ? 8.062 23.922 9.156 1 97.19 90 SER A CA 1
ATOM 701 C C . SER A 1 90 ? 8.227 23.031 7.926 1 97.19 90 SER A C 1
ATOM 703 O O . SER A 1 90 ? 7.336 22.984 7.07 1 97.19 90 SER A O 1
ATOM 705 N N . GLU A 1 91 ? 9.367 22.297 7.867 1 97 91 GLU A N 1
ATOM 706 C CA . GLU A 1 91 ? 9.602 21.406 6.734 1 97 91 GLU A CA 1
ATOM 707 C C . GLU A 1 91 ? 8.609 20.234 6.742 1 97 91 GLU A C 1
ATOM 709 O O . GLU A 1 91 ? 8.117 19.828 5.688 1 97 91 GLU A O 1
ATOM 714 N N . SER A 1 92 ? 8.352 19.734 7.914 1 97.19 92 SER A N 1
ATOM 715 C CA . SER A 1 92 ? 7.379 18.656 8.023 1 97.19 92 SER A CA 1
ATOM 716 C C . SER A 1 92 ? 6 19.109 7.551 1 97.19 92 SER A C 1
ATOM 718 O O . SER A 1 92 ? 5.305 18.359 6.848 1 97.19 92 SER A O 1
ATOM 720 N N . LYS A 1 93 ? 5.605 20.266 7.938 1 98.31 93 LYS A N 1
ATOM 721 C CA . LYS A 1 93 ? 4.309 20.812 7.539 1 98.31 93 LYS A CA 1
ATOM 722 C C . LYS A 1 93 ? 4.211 20.938 6.023 1 98.31 93 LYS A C 1
ATOM 724 O O . LYS A 1 93 ? 3.195 20.578 5.43 1 98.31 93 LYS A O 1
ATOM 729 N N . ARG A 1 94 ? 5.258 21.422 5.438 1 97.81 94 ARG A N 1
ATOM 730 C CA . ARG A 1 94 ? 5.297 21.578 3.988 1 97.81 94 ARG A CA 1
ATOM 731 C C . ARG A 1 94 ? 5.215 20.219 3.291 1 97.81 94 ARG A C 1
ATOM 733 O O . ARG A 1 94 ? 4.422 20.047 2.363 1 97.81 94 ARG A O 1
ATOM 740 N N . ILE A 1 95 ? 5.98 19.25 3.76 1 96.31 95 ILE A N 1
ATOM 741 C CA . ILE A 1 95 ? 6.039 17.922 3.156 1 96.31 95 ILE A CA 1
ATOM 742 C C . ILE A 1 95 ? 4.695 17.219 3.32 1 96.31 95 ILE A C 1
ATOM 744 O O . ILE A 1 95 ? 4.184 16.609 2.375 1 96.31 95 ILE A O 1
ATOM 748 N N . VAL A 1 96 ? 4.094 17.328 4.52 1 98 96 VAL A N 1
ATOM 749 C CA . VAL A 1 96 ? 2.811 16.688 4.789 1 98 96 VAL A CA 1
ATOM 750 C C . VAL A 1 96 ? 1.735 17.297 3.887 1 98 96 VAL A C 1
ATOM 752 O O . VAL A 1 96 ? 0.964 16.562 3.262 1 98 96 VAL A O 1
ATOM 755 N N . TRP A 1 97 ? 1.732 18.562 3.742 1 98 97 TRP A N 1
ATOM 756 C CA . TRP A 1 97 ? 0.73 19.203 2.896 1 98 97 TRP A CA 1
ATOM 757 C C . TRP A 1 97 ? 0.911 18.812 1.438 1 98 97 TRP A C 1
ATOM 759 O O . TRP A 1 97 ? -0.062 18.484 0.749 1 98 97 TRP A O 1
ATOM 769 N N . GLU A 1 98 ? 2.107 18.844 1.014 1 96 98 GLU A N 1
ATOM 770 C CA . GLU A 1 98 ? 2.398 18.406 -0.352 1 96 98 GLU A CA 1
ATOM 771 C C . GLU A 1 98 ? 1.871 17 -0.613 1 96 98 GLU A C 1
ATOM 773 O O . GLU A 1 98 ? 1.377 16.719 -1.704 1 96 98 GLU A O 1
ATOM 778 N N . CYS A 1 99 ? 1.979 16.203 0.325 1 95.25 99 CYS A N 1
ATOM 779 C CA . CYS A 1 99 ? 1.567 14.812 0.213 1 95.25 99 CYS A CA 1
ATOM 780 C C . CYS A 1 99 ? 0.048 14.688 0.202 1 95.25 99 CYS A C 1
ATOM 782 O O . CYS A 1 99 ? -0.526 14.102 -0.716 1 95.25 99 CYS A O 1
ATOM 784 N N . ILE A 1 100 ? -0.637 15.344 1.111 1 97.38 100 ILE A N 1
ATOM 785 C CA . ILE A 1 100 ? -2.035 14.977 1.317 1 97.38 100 ILE A CA 1
ATOM 786 C C . ILE A 1 100 ? -2.93 15.859 0.451 1 97.38 100 ILE A C 1
ATOM 788 O O . ILE A 1 100 ? -4.074 15.5 0.16 1 97.38 100 ILE A O 1
ATOM 792 N N . SER A 1 101 ? -2.467 16.938 -0.057 1 96.88 101 SER A N 1
ATOM 793 C CA . SER A 1 101 ? -3.275 17.891 -0.812 1 96.88 101 SER A CA 1
ATOM 794 C C . SER A 1 101 ? -3.592 17.359 -2.207 1 96.88 101 SER A C 1
ATOM 796 O O . SER A 1 101 ? -4.441 17.922 -2.908 1 96.88 101 SER A O 1
ATOM 798 N N . ILE A 1 102 ? -2.932 16.266 -2.639 1 93.38 102 ILE A N 1
ATOM 799 C CA . ILE A 1 102 ? -3.232 15.664 -3.934 1 93.38 102 ILE A CA 1
ATOM 800 C C . ILE A 1 102 ? -4.629 15.055 -3.906 1 93.38 102 ILE A C 1
ATOM 802 O O . ILE A 1 102 ? -5.23 14.812 -4.957 1 93.38 102 ILE A O 1
ATOM 806 N N . ASN A 1 103 ? -5.082 14.664 -2.736 1 93.94 103 ASN A N 1
ATOM 807 C CA . ASN A 1 103 ? -6.457 14.203 -2.562 1 93.94 103 ASN A CA 1
ATOM 808 C C . ASN A 1 103 ? -7.445 15.359 -2.594 1 93.94 103 ASN A C 1
ATOM 810 O O . ASN A 1 103 ? -7.43 16.219 -1.713 1 93.94 103 ASN A O 1
ATOM 814 N N . THR A 1 104 ? -8.32 15.312 -3.531 1 95.12 104 THR A N 1
ATOM 815 C CA . THR A 1 104 ? -9.172 16.469 -3.826 1 95.12 104 THR A CA 1
ATOM 816 C C . THR A 1 104 ? -10.172 16.703 -2.703 1 95.12 104 THR A C 1
ATOM 818 O O . THR A 1 104 ? -10.758 17.781 -2.602 1 95.12 104 THR A O 1
ATOM 821 N N . HIS A 1 105 ? -10.391 15.734 -1.854 1 96.75 105 HIS A N 1
ATOM 822 C CA . HIS A 1 105 ? -11.312 15.906 -0.739 1 96.75 105 HIS A CA 1
ATOM 823 C C . HIS A 1 105 ? -10.695 16.75 0.371 1 96.75 105 HIS A C 1
ATOM 825 O O . HIS A 1 105 ? -11.391 17.203 1.276 1 96.75 105 HIS A O 1
ATOM 831 N N . ILE A 1 106 ? -9.383 16.938 0.343 1 97.94 106 ILE A N 1
ATOM 832 C CA . ILE A 1 106 ? -8.672 17.641 1.395 1 97.94 106 ILE A CA 1
ATOM 833 C C . ILE A 1 106 ? -8.43 19.094 0.964 1 97.94 106 ILE A C 1
ATOM 835 O O . ILE A 1 106 ? -7.746 19.344 -0.032 1 97.94 106 ILE A O 1
ATOM 839 N N . THR A 1 107 ? -8.898 20.047 1.83 1 97.94 107 THR A N 1
ATOM 840 C CA . THR A 1 107 ? -8.906 21.438 1.395 1 97.94 107 THR A CA 1
ATOM 841 C C . THR A 1 107 ? -8 22.281 2.281 1 97.94 107 THR A C 1
ATOM 843 O O . THR A 1 107 ? -7.75 23.453 1.982 1 97.94 107 THR A O 1
ATOM 846 N N . GLY A 1 108 ? -7.578 21.688 3.373 1 98.5 108 GLY A N 1
ATOM 847 C CA . GLY A 1 108 ? -6.711 22.438 4.277 1 98.5 108 GLY A CA 1
ATOM 848 C C . GLY A 1 108 ? -6.168 21.578 5.41 1 98.5 108 GLY A C 1
ATOM 849 O O . GLY A 1 108 ? -6.477 20.391 5.504 1 98.5 108 GLY A O 1
ATOM 850 N N . MET A 1 109 ? -5.348 22.203 6.199 1 98.56 109 MET A N 1
ATOM 851 C CA . MET A 1 109 ? -4.715 21.562 7.352 1 98.56 109 MET A CA 1
ATOM 852 C C . MET A 1 109 ? -4.504 22.562 8.484 1 98.56 109 MET A C 1
ATOM 854 O O . MET A 1 109 ? -4.074 23.688 8.242 1 98.56 109 MET A O 1
ATOM 858 N N . ASN A 1 110 ? -4.809 22.125 9.703 1 98.12 110 ASN A N 1
ATOM 859 C CA . ASN A 1 110 ? -4.621 22.969 10.883 1 98.12 110 ASN A CA 1
ATOM 860 C C . ASN A 1 110 ? -4.059 22.172 12.055 1 98.12 110 ASN A C 1
ATOM 862 O O . ASN A 1 110 ? -3.824 20.969 11.938 1 98.12 110 ASN A O 1
ATOM 866 N N . ASN A 1 111 ? -3.611 22.906 13.234 1 98.25 111 ASN A N 1
ATOM 867 C CA . ASN A 1 111 ? -3.154 22.312 14.484 1 98.25 111 ASN A CA 1
ATOM 868 C C . ASN A 1 111 ? -1.978 21.375 14.258 1 98.25 111 ASN A C 1
ATOM 870 O O . ASN A 1 111 ? -1.958 20.266 14.789 1 98.25 111 ASN A O 1
ATOM 874 N N . PHE A 1 112 ? -1.071 21.859 13.453 1 98.44 112 PHE A N 1
ATOM 875 C CA . PHE A 1 112 ? 0.08 21.031 13.109 1 98.44 112 PHE A CA 1
ATOM 876 C C . PHE A 1 112 ? 1.12 21.062 14.219 1 98.44 112 PHE A C 1
ATOM 878 O O . PHE A 1 112 ? 1.442 22.125 14.75 1 98.44 112 PHE A O 1
ATOM 885 N N . SER A 1 113 ? 1.576 19.875 14.602 1 96.94 113 SER A N 1
ATOM 886 C CA . SER A 1 113 ? 2.635 19.766 15.602 1 96.94 113 SER A CA 1
ATOM 887 C C . SER A 1 113 ? 3.555 18.578 15.312 1 96.94 113 SER A C 1
ATOM 889 O O . SER A 1 113 ? 3.139 17.609 14.695 1 96.94 113 SER A O 1
ATOM 891 N N . VAL A 1 114 ? 4.793 18.703 15.742 1 95.38 114 VAL A N 1
ATOM 892 C CA . VAL A 1 114 ? 5.785 17.641 15.586 1 95.38 114 VAL A CA 1
ATOM 893 C C . VAL A 1 114 ? 6.461 17.375 16.922 1 95.38 114 VAL A C 1
ATOM 895 O O . VAL A 1 114 ? 6.645 18.281 17.734 1 95.38 114 VAL A O 1
ATOM 898 N N . ASN A 1 115 ? 6.68 16.156 17.156 1 91.69 115 ASN A N 1
ATOM 899 C CA . ASN A 1 115 ? 7.508 15.734 18.266 1 91.69 115 ASN A CA 1
ATOM 900 C C . ASN A 1 115 ? 8.68 14.883 17.812 1 91.69 115 ASN A C 1
ATOM 902 O O . ASN A 1 115 ? 8.5 13.945 17.016 1 91.69 115 ASN A O 1
ATOM 906 N N . THR A 1 116 ? 9.93 15.25 18.156 1 85.88 116 THR A N 1
ATOM 907 C CA . THR A 1 116 ? 11.117 14.492 17.797 1 85.88 116 THR A CA 1
ATOM 908 C C . THR A 1 116 ? 11.781 13.891 19.031 1 85.88 116 THR A C 1
ATOM 910 O O . THR A 1 116 ? 12.148 14.609 19.953 1 85.88 116 THR A O 1
ATOM 913 N N . THR A 1 117 ? 11.492 12.703 19.391 1 79.94 117 THR A N 1
ATOM 914 C CA . THR A 1 117 ? 12.117 12.023 20.516 1 79.94 117 THR A CA 1
ATOM 915 C C . THR A 1 117 ? 12.969 10.852 20.031 1 79.94 117 THR A C 1
ATOM 917 O O . THR A 1 117 ? 12.492 10.008 19.266 1 79.94 117 THR A O 1
ATOM 920 N N . LYS A 1 118 ? 14.211 10.695 20.609 1 75.75 118 LYS A N 1
ATOM 921 C CA . LYS A 1 118 ? 15.109 9.57 20.344 1 75.75 118 LYS A CA 1
ATOM 922 C C . LYS A 1 118 ? 15.18 9.258 18.859 1 75.75 118 LYS A C 1
ATOM 924 O O . LYS A 1 118 ? 15.055 8.094 18.453 1 75.75 118 LYS A O 1
ATOM 929 N N . ASP A 1 119 ? 15.086 10.211 17.938 1 75.94 119 ASP A N 1
ATOM 930 C CA . ASP A 1 119 ? 15.266 10.07 16.5 1 75.94 119 ASP A CA 1
ATOM 931 C C . ASP A 1 119 ? 13.977 9.594 15.828 1 75.94 119 ASP A C 1
ATOM 933 O O . ASP A 1 119 ? 14.008 9.07 14.711 1 75.94 119 ASP A O 1
ATOM 937 N N . ILE A 1 120 ? 12.906 9.695 16.594 1 83.94 120 ILE A N 1
ATOM 938 C CA . ILE A 1 120 ? 11.594 9.359 16.047 1 83.94 120 ILE A CA 1
ATOM 939 C C . ILE A 1 120 ? 10.781 10.633 15.844 1 83.94 120 ILE A C 1
ATOM 941 O O . ILE A 1 120 ? 10.641 11.438 16.766 1 83.94 120 ILE A O 1
ATOM 945 N N . LEU A 1 121 ? 10.422 10.805 14.594 1 89.31 121 LEU A N 1
ATOM 946 C CA . LEU A 1 121 ? 9.57 11.938 14.242 1 89.31 121 LEU A CA 1
ATOM 947 C C . LEU A 1 121 ? 8.094 11.555 14.297 1 89.31 121 LEU A C 1
ATOM 949 O O . LEU A 1 121 ? 7.676 10.586 13.656 1 89.31 121 LEU A O 1
ATOM 953 N N . THR A 1 122 ? 7.336 12.242 15.172 1 93.94 122 THR A N 1
ATOM 954 C CA . THR A 1 122 ? 5.895 12.039 15.25 1 93.94 122 THR A CA 1
ATOM 955 C C . THR A 1 122 ? 5.145 13.312 14.875 1 93.94 122 THR A C 1
ATOM 957 O O . THR A 1 122 ? 5.516 14.406 15.305 1 93.94 122 THR A O 1
ATOM 960 N N . ILE A 1 123 ? 4.117 13.125 14.047 1 97.31 123 ILE A N 1
ATOM 961 C CA . ILE A 1 123 ? 3.391 14.266 13.508 1 97.31 123 ILE A CA 1
ATOM 962 C C . ILE A 1 123 ? 1.911 14.156 13.867 1 97.31 123 ILE A C 1
ATOM 964 O O . ILE A 1 123 ? 1.329 13.07 13.789 1 97.31 123 ILE A O 1
ATOM 968 N N . SER A 1 124 ? 1.282 15.305 14.32 1 98.44 124 SER A N 1
ATOM 969 C CA . SER A 1 124 ? -0.156 15.422 14.547 1 98.44 124 SER A CA 1
ATOM 970 C C . SER A 1 124 ? -0.725 16.656 13.867 1 98.44 124 SER A C 1
ATOM 972 O O . SER A 1 124 ? -0.059 17.703 13.797 1 98.44 124 SER A O 1
ATOM 974 N N . PHE A 1 125 ? -1.949 16.547 13.352 1 98.81 125 PHE A N 1
ATOM 975 C CA . PHE A 1 125 ? -2.615 17.688 12.711 1 98.81 125 PHE A CA 1
ATOM 976 C C . PHE A 1 125 ? -4.09 17.375 12.469 1 98.81 125 PHE A C 1
ATOM 978 O O . PHE A 1 125 ? -4.547 16.266 12.727 1 98.81 125 PHE A O 1
ATOM 985 N N . THR A 1 126 ? -4.805 18.344 12.047 1 98.88 126 THR A N 1
ATOM 986 C CA . THR A 1 126 ? -6.195 18.203 11.633 1 98.88 126 THR A CA 1
ATOM 987 C C . THR A 1 126 ? -6.359 18.562 10.156 1 98.88 126 THR A C 1
ATOM 989 O O . THR A 1 126 ? -6.027 19.672 9.742 1 98.88 126 THR A O 1
ATOM 992 N N . ALA A 1 127 ? -6.832 17.609 9.375 1 98.88 127 ALA A N 1
ATOM 993 C CA . ALA A 1 127 ? -7.145 17.875 7.973 1 98.88 127 ALA A CA 1
ATOM 994 C C . ALA A 1 127 ? -8.555 18.438 7.828 1 98.88 127 ALA A C 1
ATOM 996 O O . ALA A 1 127 ? -9.508 17.922 8.414 1 98.88 127 ALA A O 1
ATOM 997 N N . LEU A 1 128 ? -8.641 19.516 7.086 1 98.69 128 LEU A N 1
ATOM 998 C CA . LEU A 1 128 ? -9.93 20.047 6.68 1 98.69 128 LEU A CA 1
ATOM 999 C C . LEU A 1 128 ? -10.383 19.438 5.359 1 98.69 128 LEU A C 1
ATOM 1001 O O . LEU A 1 128 ? -9.648 19.469 4.371 1 98.69 128 LEU A O 1
ATOM 1005 N N . THR A 1 129 ? -11.594 18.781 5.379 1 98.19 129 THR A N 1
ATOM 1006 C CA . THR A 1 129 ? -12.055 18.062 4.191 1 98.19 129 THR A CA 1
ATOM 1007 C C . THR A 1 129 ? -13.5 18.438 3.863 1 98.19 129 THR A C 1
ATOM 1009 O O . THR A 1 129 ? -14.164 19.109 4.648 1 98.19 129 THR A O 1
ATOM 1012 N N . ASP A 1 130 ? -13.922 17.953 2.639 1 97.44 130 ASP A N 1
ATOM 1013 C CA . ASP A 1 130 ? -15.312 18.172 2.256 1 97.44 130 ASP A CA 1
ATOM 1014 C C . ASP A 1 130 ? -16.25 17.219 2.988 1 97.44 130 ASP A C 1
ATOM 1016 O O . ASP A 1 130 ? -17.469 17.266 2.816 1 97.44 130 ASP A O 1
ATOM 1020 N N . GLN A 1 131 ? -15.641 16.312 3.865 1 97.25 131 GLN A N 1
ATOM 1021 C CA . GLN A 1 131 ? -16.406 15.398 4.699 1 97.25 131 GLN A CA 1
ATOM 1022 C C . GLN A 1 131 ? -16.406 15.852 6.156 1 97.25 131 GLN A C 1
ATOM 1024 O O . GLN A 1 131 ? -17.031 15.219 7.012 1 97.25 131 GLN A O 1
ATOM 1029 N N . GLY A 1 132 ? -15.758 16.922 6.418 1 97.69 132 GLY A N 1
ATOM 1030 C CA . GLY A 1 132 ? -15.531 17.391 7.777 1 97.69 132 GLY A CA 1
ATOM 1031 C C . GLY A 1 132 ? -14.078 17.281 8.211 1 97.69 132 GLY A C 1
ATOM 1032 O O . GLY A 1 132 ? -13.203 17.016 7.383 1 97.69 132 GLY A O 1
ATOM 1033 N N . GLU A 1 133 ? -13.852 17.531 9.469 1 98.62 133 GLU A N 1
ATOM 1034 C CA . GLU A 1 133 ? -12.484 17.531 10 1 98.62 133 GLU A CA 1
ATOM 1035 C C . GLU A 1 133 ? -12.023 16.109 10.305 1 98.62 133 GLU A C 1
ATOM 1037 O O . GLU A 1 133 ? -12.797 15.297 10.828 1 98.62 133 GLU A O 1
ATOM 1042 N N . VAL A 1 134 ? -10.82 15.812 9.93 1 98.69 134 VAL A N 1
ATOM 1043 C CA . VAL A 1 134 ? -10.188 14.531 10.219 1 98.69 134 VAL A CA 1
ATOM 1044 C C . VAL A 1 134 ? -8.914 14.75 11.039 1 98.69 134 VAL A C 1
ATOM 1046 O O . VAL A 1 134 ? -7.949 15.336 10.547 1 98.69 134 VAL A O 1
ATOM 1049 N N . THR A 1 135 ? -8.898 14.289 12.273 1 98.62 135 THR A N 1
ATOM 1050 C CA . THR A 1 135 ? -7.746 14.469 13.148 1 98.62 135 THR A CA 1
ATOM 1051 C C . THR A 1 135 ? -6.785 13.289 13.031 1 98.62 135 THR A C 1
ATOM 1053 O O . THR A 1 135 ? -7.195 12.133 13.148 1 98.62 135 THR A O 1
ATOM 1056 N N . ILE A 1 136 ? -5.547 13.602 12.719 1 98.56 136 ILE A N 1
ATOM 1057 C CA . ILE A 1 136 ? -4.461 12.625 12.633 1 98.56 136 ILE A CA 1
ATOM 1058 C C . ILE A 1 136 ? -3.535 12.773 13.836 1 98.56 136 ILE A C 1
ATOM 1060 O O . ILE A 1 136 ? -2.977 13.852 14.07 1 98.56 136 ILE A O 1
ATOM 1064 N N . THR A 1 137 ? -3.426 11.664 14.617 1 96.19 137 THR A N 1
ATOM 1065 C CA . THR A 1 137 ? -2.623 11.734 15.836 1 96.19 137 THR A CA 1
ATOM 1066 C C . THR A 1 137 ? -1.429 10.789 15.75 1 96.19 137 THR A C 1
ATOM 1068 O O . THR A 1 137 ? -1.586 9.609 15.43 1 96.19 137 THR A O 1
ATOM 1071 N N . ASN A 1 138 ? -0.269 11.328 16.062 1 90.75 138 ASN A N 1
ATOM 1072 C CA . ASN A 1 138 ? 0.952 10.555 16.281 1 90.75 138 ASN A CA 1
ATOM 1073 C C . ASN A 1 138 ? 1.228 9.625 15.102 1 90.75 138 ASN A C 1
ATOM 1075 O O . ASN A 1 138 ? 1.353 8.406 15.281 1 90.75 138 ASN A O 1
ATOM 1079 N N . VAL A 1 139 ? 1.308 10.219 13.883 1 90.62 139 VAL A N 1
ATOM 1080 C CA . VAL A 1 139 ? 1.662 9.398 12.734 1 90.62 139 VAL A CA 1
ATOM 1081 C C . VAL A 1 139 ? 3.164 9.492 12.469 1 90.62 139 VAL A C 1
ATOM 1083 O O . VAL A 1 139 ? 3.795 10.5 12.797 1 90.62 139 VAL A O 1
ATOM 1086 N N . MET B 1 1 ? 12.375 -2.059 -65.375 1 34.81 1 MET B N 1
ATOM 1087 C CA . MET B 1 1 ? 13.195 -1.899 -64.188 1 34.81 1 MET B CA 1
ATOM 1088 C C . MET B 1 1 ? 12.336 -1.75 -62.938 1 34.81 1 MET B C 1
ATOM 1090 O O . MET B 1 1 ? 11.766 -0.683 -62.688 1 34.81 1 MET B O 1
ATOM 1094 N N . VAL B 1 2 ? 11.688 -2.842 -62.594 1 40.47 2 VAL B N 1
ATOM 1095 C CA . VAL B 1 2 ? 10.773 -2.986 -61.469 1 40.47 2 VAL B CA 1
ATOM 1096 C C . VAL B 1 2 ? 11.531 -2.762 -60.156 1 40.47 2 VAL B C 1
ATOM 1098 O O . VAL B 1 2 ? 12.461 -3.502 -59.844 1 40.47 2 VAL B O 1
ATOM 1101 N N . ASP B 1 3 ? 11.883 -1.518 -59.844 1 37.19 3 ASP B N 1
ATOM 1102 C CA . ASP B 1 3 ? 12.469 -1.189 -58.562 1 37.19 3 ASP B CA 1
ATOM 1103 C C . ASP B 1 3 ? 11.609 -1.72 -57.406 1 37.19 3 ASP B C 1
ATOM 1105 O O . ASP B 1 3 ? 10.43 -1.376 -57.312 1 37.19 3 ASP B O 1
ATOM 1109 N N . LEU B 1 4 ? 11.797 -2.986 -57.031 1 33.72 4 LEU B N 1
ATOM 1110 C CA . LEU B 1 4 ? 11.312 -3.566 -55.781 1 33.72 4 LEU B CA 1
ATOM 1111 C C . LEU B 1 4 ? 11.625 -2.654 -54.594 1 33.72 4 LEU B C 1
ATOM 1113 O O . LEU B 1 4 ? 12.789 -2.451 -54.25 1 33.72 4 LEU B O 1
ATOM 1117 N N . ILE B 1 5 ? 10.977 -1.526 -54.469 1 42.12 5 ILE B N 1
ATOM 1118 C CA . ILE B 1 5 ? 10.969 -0.736 -53.25 1 42.12 5 ILE B CA 1
ATOM 1119 C C . ILE B 1 5 ? 10.742 -1.651 -52.062 1 42.12 5 ILE B C 1
ATOM 1121 O O . ILE B 1 5 ? 9.695 -2.283 -51.938 1 42.12 5 ILE B O 1
ATOM 1125 N N . THR B 1 6 ? 11.766 -2.469 -51.719 1 40.22 6 THR B N 1
ATOM 1126 C CA . THR B 1 6 ? 11.703 -3.123 -50.438 1 40.22 6 THR B CA 1
ATOM 1127 C C . THR B 1 6 ? 11.32 -2.123 -49.344 1 40.22 6 THR B C 1
ATOM 1129 O O . THR B 1 6 ? 12.047 -1.159 -49.094 1 40.22 6 THR B O 1
ATOM 1132 N N . THR B 1 7 ? 10.148 -1.651 -49.312 1 42.84 7 THR B N 1
ATOM 1133 C CA . THR B 1 7 ? 9.648 -0.999 -48.094 1 42.84 7 THR B CA 1
ATOM 1134 C C . THR B 1 7 ? 10.047 -1.791 -46.875 1 42.84 7 THR B C 1
ATOM 1136 O O . THR B 1 7 ? 9.633 -2.939 -46.688 1 42.84 7 THR B O 1
ATOM 1139 N N . VAL B 1 8 ? 11.336 -1.796 -46.562 1 40.88 8 VAL B N 1
ATOM 1140 C CA . VAL B 1 8 ? 11.633 -2.277 -45.219 1 40.88 8 VAL B CA 1
ATOM 1141 C C . VAL B 1 8 ? 10.703 -1.606 -44.219 1 40.88 8 VAL B C 1
ATOM 1143 O O . VAL B 1 8 ? 10.648 -0.377 -44.125 1 40.88 8 VAL B O 1
ATOM 1146 N N . GLY B 1 9 ? 9.547 -2.105 -44.125 1 41.78 9 GLY B N 1
ATOM 1147 C CA . GLY B 1 9 ? 8.766 -1.707 -42.969 1 41.78 9 GLY B CA 1
ATOM 1148 C C . GLY B 1 9 ? 9.594 -1.633 -41.688 1 41.78 9 GLY B C 1
ATOM 1149 O O . GLY B 1 9 ? 10.312 -2.58 -41.344 1 41.78 9 GLY B O 1
ATOM 1150 N N . SER B 1 10 ? 10.289 -0.531 -41.5 1 43.69 10 SER B N 1
ATOM 1151 C CA . SER B 1 10 ? 10.875 -0.302 -40.188 1 43.69 10 SER B CA 1
ATOM 1152 C C . SER B 1 10 ? 9.898 -0.689 -39.094 1 43.69 10 SER B C 1
ATOM 1154 O O . SER B 1 10 ? 8.852 -0.065 -38.938 1 43.69 10 SER B O 1
ATOM 1156 N N . PHE B 1 11 ? 9.695 -1.994 -38.906 1 40.62 11 PHE B N 1
ATOM 1157 C CA . PHE B 1 11 ? 8.984 -2.301 -37.656 1 40.62 11 PHE B CA 1
ATOM 1158 C C . PHE B 1 11 ? 9.586 -1.55 -36.5 1 40.62 11 PHE B C 1
ATOM 1160 O O . PHE B 1 11 ? 10.812 -1.458 -36.375 1 40.62 11 PHE B O 1
ATOM 1167 N N . PRO B 1 12 ? 8.977 -0.529 -36.031 1 42.75 12 PRO B N 1
ATOM 1168 C CA . PRO B 1 12 ? 9.484 0.042 -34.781 1 42.75 12 PRO B CA 1
ATOM 1169 C C . PRO B 1 12 ? 10 -1.021 -33.812 1 42.75 12 PRO B C 1
ATOM 1171 O O . PRO B 1 12 ? 9.312 -2.01 -33.562 1 42.75 12 PRO B O 1
ATOM 1174 N N . THR B 1 13 ? 11.25 -1.424 -33.906 1 45.03 13 THR B N 1
ATOM 1175 C CA . THR B 1 13 ? 11.812 -2.244 -32.844 1 45.03 13 THR B CA 1
ATOM 1176 C C . THR B 1 13 ? 11.305 -1.776 -31.484 1 45.03 13 THR B C 1
ATOM 1178 O O . THR B 1 13 ? 11.523 -0.625 -31.094 1 45.03 13 THR B O 1
ATOM 1181 N N . THR B 1 14 ? 10.109 -2.072 -31.078 1 44.72 14 THR B N 1
ATOM 1182 C CA . THR B 1 14 ? 9.758 -1.837 -29.688 1 44.72 14 THR B CA 1
ATOM 1183 C C . THR B 1 14 ? 10.938 -2.154 -28.766 1 44.72 14 THR B C 1
ATOM 1185 O O . THR B 1 14 ? 11.344 -3.312 -28.656 1 44.72 14 THR B O 1
ATOM 1188 N N . GLU B 1 15 ? 12.07 -1.52 -28.969 1 44 15 GLU B N 1
ATOM 1189 C CA . GLU B 1 15 ? 13.109 -1.69 -27.953 1 44 15 GLU B CA 1
ATOM 1190 C C . GLU B 1 15 ? 12.516 -1.905 -26.562 1 44 15 GLU B C 1
ATOM 1192 O O . GLU B 1 15 ? 11.828 -1.026 -26.047 1 44 15 GLU B O 1
ATOM 1197 N N . THR B 1 16 ? 11.938 -3.074 -26.297 1 49.78 16 THR B N 1
ATOM 1198 C CA . THR B 1 16 ? 11.547 -3.41 -24.922 1 49.78 16 THR B CA 1
ATOM 1199 C C . THR B 1 16 ? 12.625 -2.984 -23.938 1 49.78 16 THR B C 1
ATOM 1201 O O . THR B 1 16 ? 13.727 -3.539 -23.938 1 49.78 16 THR B O 1
ATOM 1204 N N . THR B 1 17 ? 13.008 -1.791 -23.859 1 52.94 17 THR B N 1
ATOM 1205 C CA . THR B 1 17 ? 13.953 -1.364 -22.844 1 52.94 17 THR B CA 1
ATOM 1206 C C . THR B 1 17 ? 13.758 -2.156 -21.547 1 52.94 17 THR B C 1
ATOM 1208 O O . THR B 1 17 ? 12.641 -2.236 -21.031 1 52.94 17 THR B O 1
ATOM 1211 N N . ILE B 1 18 ? 14.453 -3.283 -21.391 1 62.66 18 ILE B N 1
ATOM 1212 C CA . ILE B 1 18 ? 14.492 -4.121 -20.203 1 62.66 18 ILE B CA 1
ATOM 1213 C C . ILE B 1 18 ? 14.688 -3.248 -18.969 1 62.66 18 ILE B C 1
ATOM 1215 O O . ILE B 1 18 ? 15.672 -2.514 -18.859 1 62.66 18 ILE B O 1
ATOM 1219 N N . THR B 1 19 ? 13.758 -2.848 -18.234 1 84.5 19 THR B N 1
ATOM 1220 C CA . THR B 1 19 ? 13.859 -2.119 -16.969 1 84.5 19 THR B CA 1
ATOM 1221 C C . THR B 1 19 ? 14.094 -3.076 -15.812 1 84.5 19 THR B C 1
ATOM 1223 O O . THR B 1 19 ? 13.766 -4.262 -15.898 1 84.5 19 THR B O 1
ATOM 1226 N N . VAL B 1 20 ? 15.031 -2.742 -14.875 1 91.88 20 VAL B N 1
ATOM 1227 C CA . VAL B 1 20 ? 15.266 -3.51 -13.656 1 91.88 20 VAL B CA 1
ATOM 1228 C C . VAL B 1 20 ? 14.203 -3.166 -12.617 1 91.88 20 VAL B C 1
ATOM 1230 O O . VAL B 1 20 ? 14.016 -1.997 -12.273 1 91.88 20 VAL B O 1
ATOM 1233 N N . PRO B 1 21 ? 13.461 -4.188 -12.195 1 93.19 21 PRO B N 1
ATOM 1234 C CA . PRO B 1 21 ? 12.469 -3.914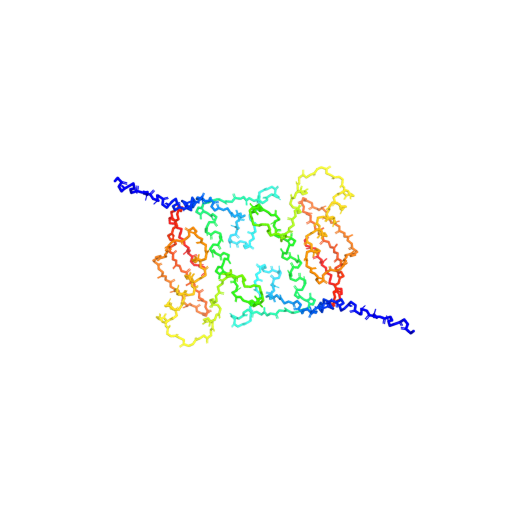 -11.156 1 93.19 21 PRO B CA 1
ATOM 1235 C C . PRO B 1 21 ? 13.086 -3.305 -9.898 1 93.19 21 PRO B C 1
ATOM 1237 O O . PRO B 1 21 ? 14.203 -3.672 -9.516 1 93.19 21 PRO B O 1
ATOM 1240 N N . LYS B 1 22 ? 12.352 -2.354 -9.336 1 93.69 22 LYS B N 1
ATOM 1241 C CA . LYS B 1 22 ? 12.766 -1.684 -8.102 1 93.69 22 LYS B CA 1
ATOM 1242 C C . LYS B 1 22 ? 11.602 -1.554 -7.129 1 93.69 22 LYS B C 1
ATOM 1244 O O . LYS B 1 22 ? 10.477 -1.253 -7.531 1 93.69 22 LYS B O 1
ATOM 1249 N N . GLU B 1 23 ? 11.828 -1.844 -5.82 1 94 23 GLU B N 1
ATOM 1250 C CA . GLU B 1 23 ? 10.859 -1.663 -4.742 1 94 23 GLU B CA 1
ATOM 1251 C C . GLU B 1 23 ? 11.539 -1.182 -3.465 1 94 23 GLU B C 1
ATOM 1253 O O . GLU B 1 23 ? 12.727 -1.43 -3.258 1 94 23 GLU B O 1
ATOM 1258 N N . PHE B 1 24 ? 10.758 -0.478 -2.662 1 94 24 PHE B N 1
ATOM 1259 C CA . PHE B 1 24 ? 11.211 -0.323 -1.283 1 94 24 PHE B CA 1
ATOM 1260 C C . PHE B 1 24 ? 11.219 -1.666 -0.563 1 94 24 PHE B C 1
ATOM 1262 O O . PHE B 1 24 ? 10.289 -2.461 -0.707 1 94 24 PHE B O 1
ATOM 1269 N N . ALA B 1 25 ? 12.359 -1.872 0.094 1 96.06 25 ALA B N 1
ATOM 1270 C CA . ALA B 1 25 ? 12.5 -3.115 0.847 1 96.06 25 ALA B CA 1
ATOM 1271 C C . ALA B 1 25 ? 11.383 -3.256 1.881 1 96.06 25 ALA B C 1
ATOM 1273 O O . ALA B 1 25 ? 10.961 -2.268 2.484 1 96.06 25 ALA B O 1
ATOM 1274 N N . TRP B 1 26 ? 10.93 -4.438 2.055 1 96.25 26 TRP B N 1
ATOM 1275 C CA . TRP B 1 26 ? 9.805 -4.734 2.938 1 96.25 26 TRP B CA 1
ATOM 1276 C C . TRP B 1 26 ? 10.195 -5.773 3.986 1 96.25 26 TRP B C 1
ATOM 1278 O O . TRP B 1 26 ? 10.836 -6.773 3.666 1 96.25 26 TRP B O 1
ATOM 1288 N N . ASP B 1 27 ? 9.883 -5.461 5.184 1 95.31 27 ASP B N 1
ATOM 1289 C CA . ASP B 1 27 ? 10.016 -6.406 6.289 1 95.31 27 ASP B CA 1
ATOM 1290 C C . ASP B 1 27 ? 8.742 -7.238 6.453 1 95.31 27 ASP B C 1
ATOM 1292 O O . ASP B 1 27 ? 7.797 -6.809 7.109 1 95.31 27 ASP B O 1
ATOM 1296 N N . PHE B 1 28 ? 8.766 -8.422 5.93 1 91.44 28 PHE B N 1
ATOM 1297 C CA . PHE B 1 28 ? 7.57 -9.258 5.887 1 91.44 28 PHE B CA 1
ATOM 1298 C C . PHE B 1 28 ? 7.184 -9.719 7.289 1 91.44 28 PHE B C 1
ATOM 1300 O O . PHE B 1 28 ? 6.012 -9.992 7.555 1 91.44 28 PHE B O 1
ATOM 1307 N N . ASP B 1 29 ? 8.125 -9.797 8.195 1 90.44 29 ASP B N 1
ATOM 1308 C CA . ASP B 1 29 ? 7.844 -10.211 9.562 1 90.44 29 ASP B CA 1
ATOM 1309 C C . ASP B 1 29 ? 7.094 -9.125 10.328 1 90.44 29 ASP B C 1
ATOM 1311 O O . ASP B 1 29 ? 6.172 -9.414 11.094 1 90.44 29 ASP B O 1
ATOM 1315 N N . ASN B 1 30 ? 7.395 -7.875 10.078 1 90.69 30 ASN B N 1
ATOM 1316 C CA . ASN B 1 30 ? 6.797 -6.762 10.805 1 90.69 30 ASN B CA 1
ATOM 1317 C C . ASN B 1 30 ? 5.766 -6.023 9.961 1 90.69 30 ASN B C 1
ATOM 1319 O O . ASN B 1 30 ? 5.105 -5.102 10.438 1 90.69 30 ASN B O 1
ATOM 1323 N N . ASN B 1 31 ? 5.625 -6.469 8.695 1 92.62 31 ASN B N 1
ATOM 1324 C CA . ASN B 1 31 ? 4.676 -5.879 7.762 1 92.62 31 ASN B CA 1
ATOM 1325 C C . ASN B 1 31 ? 4.871 -4.371 7.637 1 92.62 31 ASN B C 1
ATOM 1327 O O . ASN B 1 31 ? 3.924 -3.602 7.793 1 92.62 31 ASN B O 1
ATOM 1331 N N . ASP B 1 32 ? 6.051 -4.027 7.344 1 93.44 32 ASP B N 1
ATOM 1332 C CA . ASP B 1 32 ? 6.426 -2.623 7.203 1 93.44 32 ASP B CA 1
ATOM 1333 C C . ASP B 1 32 ? 7.668 -2.471 6.328 1 93.44 32 ASP B C 1
ATOM 1335 O O . ASP B 1 32 ? 8.32 -3.461 5.988 1 93.44 32 ASP B O 1
ATOM 1339 N N . PHE B 1 33 ? 7.875 -1.229 5.969 1 93.62 33 PHE B N 1
ATOM 1340 C CA . PHE B 1 33 ? 9.094 -0.945 5.219 1 93.62 33 PHE B CA 1
ATOM 1341 C C . PHE B 1 33 ? 10.328 -1.283 6.047 1 93.62 33 PHE B C 1
ATOM 1343 O O . PHE B 1 33 ? 10.32 -1.134 7.27 1 93.62 33 PHE B O 1
ATOM 1350 N N . LEU B 1 34 ? 11.352 -1.733 5.387 1 94.06 34 LEU B N 1
ATOM 1351 C CA . LEU B 1 34 ? 12.641 -1.942 6.043 1 94.06 34 LEU B CA 1
ATOM 1352 C C . LEU B 1 34 ? 13.453 -0.651 6.074 1 94.06 34 LEU B C 1
ATOM 1354 O O . LEU B 1 34 ? 13.75 -0.075 5.023 1 94.06 34 LEU B O 1
ATOM 1358 N N . LEU B 1 35 ? 13.742 -0.272 7.277 1 89 35 LEU B N 1
ATOM 1359 C CA . LEU B 1 35 ? 14.531 0.941 7.469 1 89 35 LEU B CA 1
ATOM 1360 C C . LEU B 1 35 ? 15.914 0.61 8.008 1 89 35 LEU B C 1
ATOM 1362 O O . LEU B 1 35 ? 16.062 -0.284 8.844 1 89 35 LEU B O 1
ATOM 1366 N N . VAL B 1 36 ? 16.938 1.306 7.488 1 89.62 36 VAL B N 1
ATOM 1367 C CA . VAL B 1 36 ? 18.281 1.29 8.062 1 89.62 36 VAL B CA 1
ATOM 1368 C C . VAL B 1 36 ? 18.688 2.711 8.43 1 89.62 36 VAL B C 1
ATOM 1370 O O . VAL B 1 36 ? 18.781 3.584 7.562 1 89.62 36 VAL B O 1
ATOM 1373 N N . ASP B 1 37 ? 18.938 3.025 9.719 1 85.75 37 ASP B N 1
ATOM 1374 C CA . ASP B 1 37 ? 19.297 4.348 10.227 1 85.75 37 ASP B CA 1
ATOM 1375 C C . ASP B 1 37 ? 18.25 5.391 9.805 1 85.75 37 ASP B C 1
ATOM 1377 O O . ASP B 1 37 ? 18.609 6.461 9.312 1 85.75 37 ASP B O 1
ATOM 1381 N N . GLY B 1 38 ? 16.969 4.926 9.789 1 82.69 38 GLY B N 1
ATOM 1382 C CA . GLY B 1 38 ? 15.859 5.844 9.539 1 82.69 38 GLY B CA 1
ATOM 1383 C C . GLY B 1 38 ? 15.602 6.078 8.062 1 82.69 38 GLY B C 1
ATOM 1384 O O . GLY B 1 38 ? 14.711 6.848 7.699 1 82.69 38 GLY B O 1
ATOM 1385 N N . LYS B 1 39 ? 16.391 5.32 7.25 1 86.75 39 LYS B N 1
ATOM 1386 C CA . LYS B 1 39 ? 16.25 5.523 5.812 1 86.75 39 LYS B CA 1
ATOM 1387 C C . LYS B 1 39 ? 15.641 4.297 5.141 1 86.75 39 LYS B C 1
ATOM 1389 O O . LYS B 1 39 ? 15.977 3.162 5.484 1 86.75 39 LYS B O 1
ATOM 1394 N N . PHE B 1 40 ? 14.742 4.59 4.176 1 91.44 40 PHE B N 1
ATOM 1395 C CA . PHE B 1 40 ? 14.141 3.504 3.408 1 91.44 40 PHE B CA 1
ATOM 1396 C C . PHE B 1 40 ? 15.188 2.809 2.543 1 91.44 40 PHE B C 1
ATOM 1398 O O . PHE B 1 40 ? 16.047 3.463 1.948 1 91.44 40 PHE B O 1
ATOM 1405 N N . GLN B 1 41 ? 15.18 1.549 2.586 1 93.69 41 GLN B N 1
ATOM 1406 C CA . GLN B 1 41 ? 16.078 0.75 1.75 1 93.69 41 GLN B CA 1
ATOM 1407 C C . GLN B 1 41 ? 15.391 0.352 0.445 1 93.69 41 GLN B C 1
ATOM 1409 O O . GLN B 1 41 ? 14.172 0.164 0.407 1 93.69 41 GLN B O 1
ATOM 1414 N N . ILE B 1 42 ? 16.219 0.242 -0.631 1 93.56 42 ILE B N 1
ATOM 1415 C CA . ILE B 1 42 ? 15.688 -0.131 -1.94 1 93.56 42 ILE B CA 1
ATOM 1416 C C . ILE B 1 42 ? 16.234 -1.498 -2.346 1 93.56 42 ILE B C 1
ATOM 1418 O O . ILE B 1 42 ? 17.422 -1.788 -2.133 1 93.56 42 ILE B O 1
ATOM 1422 N N . VAL B 1 43 ? 15.359 -2.33 -2.881 1 95.88 43 VAL B N 1
ATOM 1423 C CA . VAL B 1 43 ? 15.773 -3.607 -3.453 1 95.88 43 VAL B CA 1
ATOM 1424 C C . VAL B 1 43 ? 15.461 -3.629 -4.949 1 95.88 43 VAL B C 1
ATOM 1426 O O . VAL B 1 43 ? 14.586 -2.896 -5.414 1 95.88 43 VAL B O 1
ATOM 1429 N N . THR B 1 44 ? 16.266 -4.461 -5.711 1 95.5 44 THR B N 1
ATOM 1430 C CA . THR B 1 44 ? 16.109 -4.547 -7.156 1 95.5 44 THR B CA 1
ATOM 1431 C C . THR B 1 44 ? 16.031 -6.004 -7.609 1 95.5 44 THR B C 1
ATOM 1433 O O . THR B 1 44 ? 16.281 -6.914 -6.816 1 95.5 44 THR B O 1
ATOM 1436 N N . GLY B 1 45 ? 15.586 -6.207 -8.805 1 96.44 45 GLY B N 1
ATOM 1437 C CA . GLY B 1 45 ? 15.586 -7.535 -9.391 1 96.44 45 GLY B CA 1
ATOM 1438 C C . GLY B 1 45 ? 14.633 -8.492 -8.703 1 96.44 45 GLY B C 1
ATOM 1439 O O . GLY B 1 45 ? 13.461 -8.164 -8.5 1 96.44 45 GLY B O 1
ATOM 1440 N N . LYS B 1 46 ? 15.18 -9.625 -8.344 1 98.25 46 LYS B N 1
ATOM 1441 C CA . LYS B 1 46 ? 14.367 -10.695 -7.781 1 98.25 46 LYS B CA 1
ATOM 1442 C C . LYS B 1 46 ? 13.75 -10.281 -6.449 1 98.25 46 LYS B C 1
ATOM 1444 O O . LYS B 1 46 ? 12.578 -10.562 -6.184 1 98.25 46 LYS B O 1
ATOM 1449 N N . GLU B 1 47 ? 14.531 -9.648 -5.703 1 97.81 47 GLU B N 1
ATOM 1450 C CA . GLU B 1 47 ? 14.039 -9.219 -4.398 1 97.81 47 GLU B CA 1
ATOM 1451 C C . GLU B 1 47 ? 12.906 -8.203 -4.547 1 97.81 47 GLU B C 1
ATOM 1453 O O . GLU B 1 47 ? 11.938 -8.234 -3.785 1 97.81 47 GLU B O 1
ATOM 1458 N N . ALA B 1 48 ? 13.062 -7.297 -5.488 1 96.75 48 ALA B N 1
ATOM 1459 C CA . ALA B 1 48 ? 12.008 -6.32 -5.758 1 96.75 48 ALA B CA 1
ATOM 1460 C C . ALA B 1 48 ? 10.727 -7.012 -6.215 1 96.75 48 ALA B C 1
ATOM 1462 O O . ALA B 1 48 ? 9.633 -6.652 -5.773 1 96.75 48 ALA B O 1
ATOM 1463 N N . LEU B 1 49 ? 10.906 -8.023 -7.027 1 97.75 49 LEU B N 1
ATOM 1464 C CA . LEU B 1 49 ? 9.742 -8.742 -7.531 1 97.75 49 LEU B CA 1
ATOM 1465 C C . LEU B 1 49 ? 9.055 -9.523 -6.414 1 97.75 49 LEU B C 1
ATOM 1467 O O . LEU B 1 49 ? 7.828 -9.625 -6.383 1 97.75 49 LEU B O 1
ATOM 1471 N N . LYS B 1 50 ? 9.844 -10.055 -5.539 1 98.25 50 LYS B N 1
ATOM 1472 C CA . LYS B 1 50 ? 9.273 -10.742 -4.387 1 98.25 50 LYS B CA 1
ATOM 1473 C C . LYS B 1 50 ? 8.406 -9.797 -3.557 1 98.25 50 LYS B C 1
ATOM 1475 O O . LYS B 1 50 ? 7.285 -10.133 -3.182 1 98.25 50 LYS B O 1
ATOM 1480 N N . VAL B 1 51 ? 8.922 -8.633 -3.256 1 97.06 51 VAL B N 1
ATOM 1481 C CA . VAL B 1 51 ? 8.195 -7.621 -2.498 1 97.06 51 VAL B CA 1
ATOM 1482 C C . VAL B 1 51 ? 6.91 -7.25 -3.238 1 97.06 51 VAL B C 1
ATOM 1484 O O . VAL B 1 51 ? 5.828 -7.246 -2.65 1 97.06 51 VAL B O 1
ATOM 1487 N N . TRP B 1 52 ? 7.043 -6.977 -4.539 1 95.56 52 TRP B N 1
ATOM 1488 C CA . TRP B 1 52 ? 5.91 -6.551 -5.355 1 95.56 52 TRP B CA 1
ATOM 1489 C C . TRP B 1 52 ? 4.816 -7.617 -5.367 1 95.56 52 TRP B C 1
ATOM 1491 O O . TRP B 1 52 ? 3.639 -7.309 -5.176 1 95.56 52 TRP B O 1
ATOM 1501 N N . ILE B 1 53 ? 5.211 -8.828 -5.586 1 97.69 53 ILE B N 1
ATOM 1502 C CA . ILE B 1 53 ? 4.266 -9.938 -5.684 1 97.69 53 ILE B CA 1
ATOM 1503 C C . ILE B 1 53 ? 3.518 -10.086 -4.359 1 97.69 53 ILE B C 1
ATOM 1505 O O . ILE B 1 53 ? 2.289 -10.188 -4.34 1 97.69 53 ILE B O 1
ATOM 1509 N N . ARG B 1 54 ? 4.246 -10.125 -3.312 1 97.12 54 ARG B N 1
ATOM 1510 C CA . ARG B 1 54 ? 3.633 -10.336 -2.004 1 97.12 54 ARG B CA 1
ATOM 1511 C C . ARG B 1 54 ? 2.662 -9.211 -1.667 1 97.12 54 ARG B C 1
ATOM 1513 O O . ARG B 1 54 ? 1.564 -9.461 -1.165 1 97.12 54 ARG B O 1
ATOM 1520 N N . LYS B 1 55 ? 3.059 -8.008 -1.955 1 94.06 55 LYS B N 1
ATOM 1521 C CA . LYS B 1 55 ? 2.178 -6.867 -1.703 1 94.06 55 LYS B CA 1
ATOM 1522 C C . LYS B 1 55 ? 0.939 -6.922 -2.592 1 94.06 55 LYS B C 1
ATOM 1524 O O . LYS B 1 55 ? -0.176 -6.676 -2.127 1 94.06 55 LYS B O 1
ATOM 1529 N N . ALA B 1 56 ? 1.141 -7.219 -3.842 1 93.94 56 ALA B N 1
ATOM 1530 C CA . ALA B 1 56 ? 0.029 -7.297 -4.785 1 93.94 56 ALA B CA 1
ATOM 1531 C C . ALA B 1 56 ? -0.997 -8.336 -4.344 1 93.94 56 ALA B C 1
ATOM 1533 O O . ALA B 1 56 ? -2.203 -8.078 -4.371 1 93.94 56 ALA B O 1
ATOM 1534 N N . LEU B 1 57 ? -0.537 -9.43 -3.943 1 95.31 57 LEU B N 1
ATOM 1535 C CA . LEU B 1 57 ? -1.423 -10.531 -3.57 1 95.31 57 LEU B CA 1
ATOM 1536 C C . LEU B 1 57 ? -2.178 -10.211 -2.285 1 95.31 57 LEU B C 1
ATOM 1538 O O . LEU B 1 57 ? -3.299 -10.68 -2.084 1 95.31 57 LEU B O 1
ATOM 1542 N N . LYS B 1 58 ? -1.573 -9.43 -1.405 1 92.62 58 LYS B N 1
ATOM 1543 C CA . LYS B 1 58 ? -2.186 -9.086 -0.125 1 92.62 58 LYS B CA 1
ATOM 1544 C C . LYS B 1 58 ? -3.184 -7.938 -0.283 1 92.62 58 LYS B C 1
ATOM 1546 O O . LYS B 1 58 ? -3.998 -7.691 0.608 1 92.62 58 LYS B O 1
ATOM 1551 N N . THR B 1 59 ? -3.098 -7.219 -1.311 1 92.12 59 THR B N 1
ATOM 1552 C CA . THR B 1 59 ? -3.951 -6.062 -1.566 1 92.12 59 THR B CA 1
ATOM 1553 C C . THR B 1 59 ? -5.223 -6.484 -2.297 1 92.12 59 THR B C 1
ATOM 1555 O O . THR B 1 59 ? -5.16 -7.141 -3.338 1 92.12 59 THR B O 1
ATOM 1558 N N . PRO B 1 60 ? -6.414 -6.195 -1.674 1 90.38 60 PRO B N 1
ATOM 1559 C CA . PRO B 1 60 ? -7.645 -6.531 -2.391 1 90.38 60 PRO B CA 1
ATOM 1560 C C . PRO B 1 60 ? -7.812 -5.734 -3.682 1 90.38 60 PRO B C 1
ATOM 1562 O O . PRO B 1 60 ? -7.453 -4.555 -3.734 1 90.38 60 PRO B O 1
ATOM 1565 N N . ASN B 1 61 ? -8.25 -6.621 -4.695 1 81.88 61 ASN B N 1
ATOM 1566 C CA . ASN B 1 61 ? -8.531 -6 -5.984 1 81.88 61 ASN B CA 1
ATOM 1567 C C . ASN B 1 61 ? -9.844 -5.223 -5.965 1 81.88 61 ASN B C 1
ATOM 1569 O O . ASN B 1 61 ? -10.891 -5.781 -5.645 1 81.88 61 ASN B O 1
ATOM 1573 N N . SER B 1 62 ? -10.188 -3.961 -6.199 1 65.12 62 SER B N 1
ATOM 1574 C CA . SER B 1 62 ? -11.344 -3.195 -6.641 1 65.12 62 SER B CA 1
ATOM 1575 C C . SER B 1 62 ? -11.914 -2.348 -5.508 1 65.12 62 SER B C 1
ATOM 1577 O O . SER B 1 62 ? -12.953 -1.708 -5.664 1 65.12 62 SER B O 1
ATOM 1579 N N . ILE B 1 63 ? -11.641 -1.673 -4.707 1 61.72 63 ILE B N 1
ATOM 1580 C CA . ILE B 1 63 ? -12.727 -0.84 -4.199 1 61.72 63 ILE B CA 1
ATOM 1581 C C . ILE B 1 63 ? -12.977 0.328 -5.148 1 61.72 63 ILE B C 1
ATOM 1583 O O . ILE B 1 63 ? -14.008 0.989 -5.078 1 61.72 63 ILE B O 1
ATOM 1587 N N . TYR B 1 64 ? -11.906 0.613 -6.008 1 58.91 64 TYR B N 1
ATOM 1588 C CA . TYR B 1 64 ? -12.047 1.827 -6.805 1 58.91 64 TYR B CA 1
ATOM 1589 C C . TYR B 1 64 ? -12.398 1.495 -8.25 1 58.91 64 TYR B C 1
ATOM 1591 O O . TYR B 1 64 ? -11.508 1.217 -9.062 1 58.91 64 TYR B O 1
ATOM 1599 N N . ALA B 1 65 ? -13.578 0.943 -8.461 1 52.34 65 ALA B N 1
ATOM 1600 C CA . ALA B 1 65 ? -13.984 0.686 -9.836 1 52.34 65 ALA B CA 1
ATOM 1601 C C . ALA B 1 65 ? -13.516 1.8 -10.766 1 52.34 65 ALA B C 1
ATOM 1603 O O . ALA B 1 65 ? -13.125 1.542 -11.906 1 52.34 65 ALA B O 1
ATOM 1604 N N . ALA B 1 66 ? -13.688 2.994 -10.258 1 50.5 66 ALA B N 1
ATOM 1605 C CA . ALA B 1 66 ? -13.422 4.133 -11.141 1 50.5 66 ALA B CA 1
ATOM 1606 C C . ALA B 1 66 ? -11.93 4.25 -11.445 1 50.5 66 ALA B C 1
ATOM 1608 O O . ALA B 1 66 ? -11.547 4.84 -12.461 1 50.5 66 ALA B O 1
ATOM 1609 N N . TYR B 1 67 ? -11.094 3.707 -10.531 1 52 67 TYR B N 1
ATOM 1610 C CA . TYR B 1 67 ? -9.656 3.785 -10.773 1 52 67 TYR B CA 1
ATOM 1611 C C . TYR B 1 67 ? -9.078 2.412 -11.094 1 52 67 TYR B C 1
ATOM 1613 O O . TYR B 1 67 ? -9.062 1.523 -10.234 1 52 67 TYR B O 1
ATOM 1621 N N . SER B 1 68 ? -9.398 1.934 -12.172 1 53.41 68 SER B N 1
ATOM 1622 C CA . SER B 1 68 ? -9.008 0.647 -12.742 1 53.41 68 SER B CA 1
ATOM 1623 C C . SER B 1 68 ? -7.562 0.311 -12.406 1 53.41 68 SER B C 1
ATOM 1625 O O . SER B 1 68 ? -6.645 0.68 -13.141 1 53.41 68 SER B O 1
ATOM 1627 N N . THR B 1 69 ? -7.129 0.42 -11.109 1 62.22 69 THR B N 1
ATOM 1628 C CA . THR B 1 69 ? -5.789 -0.159 -11.086 1 62.22 69 THR B CA 1
ATOM 1629 C C . THR B 1 69 ? -5.859 -1.684 -11.086 1 62.22 69 THR B C 1
ATOM 1631 O O . THR B 1 69 ? -6.773 -2.27 -10.508 1 62.22 69 THR B O 1
ATOM 1634 N N . ASP B 1 70 ? -5.414 -2.369 -12.117 1 77.62 70 ASP B N 1
ATOM 1635 C CA . ASP B 1 70 ? -5.312 -3.822 -12.203 1 77.62 70 ASP B CA 1
ATOM 1636 C C . ASP B 1 70 ? -4.414 -4.375 -11.102 1 77.62 70 ASP B C 1
ATOM 1638 O O . ASP B 1 70 ? -4.02 -5.543 -11.141 1 77.62 70 ASP B O 1
ATOM 1642 N N . TYR B 1 71 ? -4.113 -3.529 -10.016 1 87.19 71 TYR B N 1
ATOM 1643 C CA . TYR B 1 71 ? -3.275 -3.938 -8.898 1 87.19 71 TYR B CA 1
ATOM 1644 C C . TYR B 1 71 ? -4.102 -4.625 -7.82 1 87.19 71 TYR B C 1
ATOM 1646 O O . TYR B 1 71 ? -5.219 -4.199 -7.52 1 87.19 71 TYR B O 1
ATOM 1654 N N . GLY B 1 72 ? -3.537 -5.668 -7.27 1 92.5 72 GLY B N 1
ATOM 1655 C CA . GLY B 1 72 ? -4.199 -6.402 -6.203 1 92.5 72 GLY B CA 1
ATOM 1656 C C . GLY B 1 72 ? -4.824 -7.703 -6.668 1 92.5 72 GLY B C 1
ATOM 1657 O O . GLY B 1 72 ? -4.688 -8.078 -7.836 1 92.5 72 GLY B O 1
ATOM 1658 N N . SER B 1 73 ? -5.438 -8.438 -5.707 1 93.19 73 SER B N 1
ATOM 1659 C CA . SER B 1 73 ? -5.988 -9.75 -6.02 1 93.19 73 SER B CA 1
ATOM 1660 C C . SER B 1 73 ? -7.422 -9.883 -5.516 1 93.19 73 SER B C 1
ATOM 1662 O O . SER B 1 73 ? -7.84 -9.141 -4.617 1 93.19 73 SER B O 1
ATOM 1664 N N . ASN B 1 74 ? -8.117 -10.742 -6.117 1 91.81 74 ASN B N 1
ATOM 1665 C CA . ASN B 1 74 ? -9.469 -11.062 -5.672 1 91.81 74 ASN B CA 1
ATOM 1666 C C . ASN B 1 74 ? -9.5 -12.359 -4.859 1 91.81 74 ASN B C 1
ATOM 1668 O O . ASN B 1 74 ? -10.484 -13.094 -4.891 1 91.81 74 ASN B O 1
ATOM 1672 N N . LEU B 1 75 ? -8.469 -12.625 -4.133 1 92.62 75 LEU B N 1
ATOM 1673 C CA . LEU B 1 75 ? -8.367 -13.859 -3.367 1 92.62 75 LEU B CA 1
ATOM 1674 C C . LEU B 1 75 ? -9.438 -13.914 -2.281 1 92.62 75 LEU B C 1
ATOM 1676 O O . LEU B 1 75 ? -9.891 -15 -1.906 1 92.62 75 LEU B O 1
ATOM 1680 N N . ASP B 1 76 ? -9.836 -12.75 -1.778 1 89.31 76 ASP B N 1
ATOM 1681 C CA . ASP B 1 76 ? -10.836 -12.688 -0.715 1 89.31 76 ASP B CA 1
ATOM 1682 C C . ASP B 1 76 ? -12.18 -13.234 -1.194 1 89.31 76 ASP B C 1
ATOM 1684 O O . ASP B 1 76 ? -13.055 -13.555 -0.383 1 89.31 76 ASP B O 1
ATOM 1688 N N . SER B 1 77 ? -12.359 -13.281 -2.525 1 89.94 77 SER B N 1
ATOM 1689 C CA . SER B 1 77 ? -13.594 -13.82 -3.084 1 89.94 77 SER B CA 1
ATOM 1690 C C . SER B 1 77 ? -13.75 -15.305 -2.768 1 89.94 77 SER B C 1
ATOM 1692 O O . SER B 1 77 ? -14.836 -15.867 -2.883 1 89.94 77 SER B O 1
ATOM 1694 N N . LEU B 1 78 ? -12.664 -15.953 -2.375 1 90.94 78 LEU B N 1
ATOM 1695 C CA . LEU B 1 78 ? -12.68 -17.375 -2.092 1 90.94 78 LEU B CA 1
ATOM 1696 C C . LEU B 1 78 ? -13.102 -17.641 -0.65 1 90.94 78 LEU B C 1
ATOM 1698 O O . LEU B 1 78 ? -13.43 -18.781 -0.291 1 90.94 78 LEU B O 1
ATOM 1702 N N . VAL B 1 79 ? -13.062 -16.672 0.194 1 85.75 79 VAL B N 1
ATOM 1703 C CA . VAL B 1 79 ? -13.375 -16.828 1.61 1 85.75 79 VAL B CA 1
ATOM 1704 C C . VAL B 1 79 ? -14.844 -17.203 1.779 1 85.75 79 VAL B C 1
ATOM 1706 O O . VAL B 1 79 ? -15.719 -16.578 1.174 1 85.75 79 VAL B O 1
ATOM 1709 N N . GLY B 1 80 ? -15.047 -18.219 2.641 1 83.19 80 GLY B N 1
ATOM 1710 C CA . GLY B 1 80 ? -16.406 -18.609 2.961 1 83.19 80 GLY B CA 1
ATOM 1711 C C . GLY B 1 80 ? -17.062 -19.438 1.868 1 83.19 80 GLY B C 1
ATOM 1712 O O . GLY B 1 80 ? -18.266 -19.734 1.942 1 83.19 80 GLY B O 1
ATOM 1713 N N . THR B 1 81 ? -16.297 -19.672 0.833 1 86.44 81 THR B N 1
ATOM 1714 C CA . THR B 1 81 ? -16.875 -20.484 -0.237 1 86.44 81 THR B CA 1
ATOM 1715 C C . THR B 1 81 ? -16.953 -21.953 0.179 1 86.44 81 THR B C 1
ATOM 1717 O O . THR B 1 81 ? -16.266 -22.375 1.115 1 86.44 81 THR B O 1
ATOM 1720 N N . ARG B 1 82 ? -17.906 -22.719 -0.425 1 87.88 82 ARG B N 1
ATOM 1721 C CA . ARG B 1 82 ? -18.062 -24.141 -0.173 1 87.88 82 ARG B CA 1
ATOM 1722 C C . ARG B 1 82 ? -17.406 -24.984 -1.271 1 87.88 82 ARG B C 1
ATOM 1724 O O . ARG B 1 82 ? -17.859 -26.094 -1.563 1 87.88 82 ARG B O 1
ATOM 1731 N N . LEU B 1 83 ? -16.406 -24.422 -1.821 1 89.75 83 LEU B N 1
ATOM 1732 C CA . LEU B 1 83 ? -15.703 -25.094 -2.908 1 89.75 83 LEU B CA 1
ATOM 1733 C C . LEU B 1 83 ? -14.875 -26.266 -2.377 1 89.75 83 LEU B C 1
ATOM 1735 O O . LEU B 1 83 ? -14.438 -26.234 -1.226 1 89.75 83 LEU B O 1
ATOM 1739 N N . SER B 1 84 ? -14.766 -27.266 -3.227 1 92.69 84 SER B N 1
ATOM 1740 C CA . SER B 1 84 ? -13.828 -28.344 -2.904 1 92.69 84 SER B CA 1
ATOM 1741 C C . SER B 1 84 ? -12.391 -27.828 -2.873 1 92.69 84 SER B C 1
ATOM 1743 O O . SER B 1 84 ? -12.094 -26.766 -3.434 1 92.69 84 SER B O 1
ATOM 1745 N N . ILE B 1 85 ? -11.508 -28.641 -2.301 1 88.75 85 ILE B N 1
ATOM 1746 C CA . ILE B 1 85 ? -10.109 -28.266 -2.182 1 88.75 85 ILE B CA 1
ATOM 1747 C C . ILE B 1 85 ? -9.492 -28.109 -3.572 1 88.75 85 ILE B C 1
ATOM 1749 O O . ILE B 1 85 ? -8.719 -27.188 -3.818 1 88.75 85 ILE B O 1
ATOM 1753 N N . SER B 1 86 ? -9.797 -29.016 -4.41 1 93.81 86 SER B N 1
ATOM 1754 C CA . SER B 1 86 ? -9.273 -28.969 -5.773 1 93.81 86 SER B CA 1
ATOM 1755 C C . SER B 1 86 ? -9.742 -27.719 -6.5 1 93.81 86 SER B C 1
ATOM 1757 O O . SER B 1 86 ? -8.969 -27.094 -7.238 1 93.81 86 SER B O 1
ATOM 1759 N N . LEU B 1 87 ? -10.961 -27.359 -6.266 1 94.88 87 LEU B N 1
ATOM 1760 C CA . LEU B 1 87 ? -11.5 -26.156 -6.91 1 94.88 87 LEU B CA 1
ATOM 1761 C C . LEU B 1 87 ? -10.898 -24.891 -6.301 1 94.88 87 LEU B C 1
ATOM 1763 O O . LEU B 1 87 ? -10.641 -23.922 -7.012 1 94.88 87 LEU B O 1
ATOM 1767 N N . ILE B 1 88 ? -10.703 -24.922 -5.012 1 94.38 88 ILE B N 1
ATOM 1768 C CA . ILE B 1 88 ? -10.047 -23.797 -4.355 1 94.38 88 ILE B CA 1
ATOM 1769 C C . ILE B 1 88 ? -8.648 -23.609 -4.934 1 94.38 88 ILE B C 1
ATOM 1771 O O . ILE B 1 88 ? -8.234 -22.484 -5.215 1 94.38 88 ILE B O 1
ATOM 1775 N N . GLU B 1 89 ? -7.965 -24.688 -5.152 1 95.75 89 GLU B N 1
ATOM 1776 C CA . GLU B 1 89 ? -6.621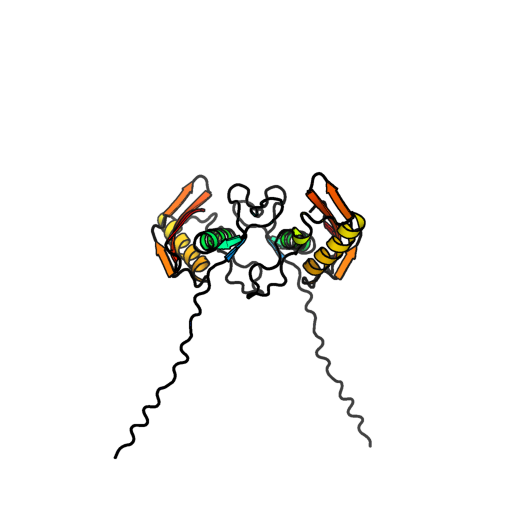 -24.609 -5.711 1 95.75 89 GLU B CA 1
ATOM 1777 C C . GLU B 1 89 ? -6.645 -24.047 -7.129 1 95.75 89 GLU B C 1
ATOM 1779 O O . GLU B 1 89 ? -5.844 -23.172 -7.469 1 95.75 89 GLU B O 1
ATOM 1784 N N . SER B 1 90 ? -7.527 -24.547 -7.961 1 97.19 90 SER B N 1
ATOM 1785 C CA . SER B 1 90 ? -7.602 -24.078 -9.344 1 97.19 90 SER B CA 1
ATOM 1786 C C . SER B 1 90 ? -8.008 -22.609 -9.414 1 97.19 90 SER B C 1
ATOM 1788 O O . SER B 1 90 ? -7.43 -21.844 -10.18 1 97.19 90 SER B O 1
ATOM 1790 N N . GLU B 1 91 ? -9 -22.234 -8.57 1 97 91 GLU B N 1
ATOM 1791 C CA . GLU B 1 91 ? -9.445 -20.844 -8.555 1 97 91 GLU B CA 1
ATOM 1792 C C . GLU B 1 91 ? -8.352 -19.922 -8.008 1 97 91 GLU B C 1
ATOM 1794 O O . GLU B 1 91 ? -8.156 -18.812 -8.516 1 97 91 GLU B O 1
ATOM 1799 N N . SER B 1 92 ? -7.684 -20.391 -6.988 1 97.19 92 SER B N 1
ATOM 1800 C CA . SER B 1 92 ? -6.582 -19.609 -6.441 1 97.19 92 SER B CA 1
ATOM 1801 C C . SER B 1 92 ? -5.492 -19.375 -7.484 1 97.19 92 SER B C 1
ATOM 1803 O O . SER B 1 92 ? -4.949 -18.281 -7.598 1 97.19 92 SER B O 1
ATOM 1805 N N . LYS B 1 93 ? -5.152 -20.391 -8.211 1 98.31 93 LYS B N 1
ATOM 1806 C CA . LYS B 1 93 ? -4.129 -20.297 -9.25 1 98.31 93 LYS B CA 1
ATOM 1807 C C . LYS B 1 93 ? -4.52 -19.266 -10.305 1 98.31 93 LYS B C 1
ATOM 1809 O O . LYS B 1 93 ? -3.693 -18.453 -10.719 1 98.31 93 LYS B O 1
ATOM 1814 N N . ARG B 1 94 ? -5.746 -19.312 -10.688 1 97.81 94 ARG B N 1
ATOM 1815 C CA . ARG B 1 94 ? -6.254 -18.375 -11.688 1 97.81 94 ARG B CA 1
ATOM 1816 C C . ARG B 1 94 ? -6.199 -16.953 -11.164 1 97.81 94 ARG B C 1
ATOM 1818 O O . ARG B 1 94 ? -5.711 -16.047 -11.852 1 97.81 94 ARG B O 1
ATOM 1825 N N . ILE B 1 95 ? -6.645 -16.734 -9.938 1 96.25 95 ILE B N 1
ATOM 1826 C CA . ILE B 1 95 ? -6.703 -15.406 -9.336 1 96.25 95 ILE B CA 1
ATOM 1827 C C . ILE B 1 95 ? -5.289 -14.867 -9.141 1 96.25 95 ILE B C 1
ATOM 1829 O O . ILE B 1 95 ? -5.012 -13.703 -9.445 1 96.25 95 ILE B O 1
ATOM 1833 N N . VAL B 1 96 ? -4.375 -15.734 -8.656 1 98 96 VAL B N 1
ATOM 1834 C CA . VAL B 1 96 ? -2.994 -15.32 -8.414 1 98 96 VAL B CA 1
ATOM 1835 C C . VAL B 1 96 ? -2.34 -14.93 -9.742 1 98 96 VAL B C 1
ATOM 1837 O O . VAL B 1 96 ? -1.699 -13.875 -9.836 1 98 96 VAL B O 1
ATOM 1840 N N . TRP B 1 97 ? -2.562 -15.68 -10.758 1 98 97 TRP B N 1
ATOM 1841 C CA . TRP B 1 97 ? -1.966 -15.367 -12.055 1 98 97 TRP B CA 1
ATOM 1842 C C . TRP B 1 97 ? -2.527 -14.062 -12.602 1 98 97 TRP B C 1
ATOM 1844 O O . TRP B 1 97 ? -1.777 -13.219 -13.102 1 98 97 TRP B O 1
ATOM 1854 N N . GLU B 1 98 ? -3.781 -13.938 -12.531 1 95.94 98 GLU B N 1
ATOM 1855 C CA . GLU B 1 98 ? -4.414 -12.703 -12.977 1 95.94 98 GLU B CA 1
ATOM 1856 C C . GLU B 1 98 ? -3.803 -11.484 -12.273 1 95.94 98 GLU B C 1
ATOM 1858 O O . GLU B 1 98 ? -3.631 -10.43 -12.891 1 95.94 98 GLU B O 1
ATOM 1863 N N . CYS B 1 99 ? -3.512 -11.641 -11.078 1 95.25 99 CYS B N 1
ATOM 1864 C CA . CYS B 1 99 ? -2.965 -10.562 -10.266 1 95.25 99 CYS B CA 1
ATOM 1865 C C . CYS B 1 99 ? -1.521 -10.266 -10.648 1 95.25 99 CYS B C 1
ATOM 1867 O O . CYS B 1 99 ? -1.179 -9.117 -10.945 1 95.25 99 CYS B O 1
ATOM 1869 N N . ILE B 1 100 ? -0.69 -11.266 -10.773 1 97.38 100 ILE B N 1
ATOM 1870 C CA . ILE B 1 100 ? 0.74 -10.984 -10.812 1 97.38 100 ILE B CA 1
ATOM 1871 C C . ILE B 1 100 ? 1.197 -10.828 -12.258 1 97.38 100 ILE B C 1
ATOM 1873 O O . ILE B 1 100 ? 2.234 -10.219 -12.531 1 97.38 100 ILE B O 1
ATOM 1877 N N . SER B 1 101 ? 0.458 -11.25 -13.219 1 96.88 101 SER B N 1
ATOM 1878 C CA . SER B 1 101 ? 0.857 -11.242 -14.625 1 96.88 101 SER B CA 1
ATOM 1879 C C . SER B 1 101 ? 0.8 -9.828 -15.203 1 96.88 101 SER B C 1
ATOM 1881 O O . SER B 1 101 ? 1.309 -9.586 -16.297 1 96.88 101 SER B O 1
ATOM 1883 N N . ILE B 1 102 ? 0.19 -8.867 -14.477 1 93.31 102 ILE B N 1
ATOM 1884 C CA . ILE B 1 102 ? 0.16 -7.484 -14.938 1 93.31 102 ILE B CA 1
ATOM 1885 C C . ILE B 1 102 ? 1.569 -6.898 -14.906 1 93.31 102 ILE B C 1
ATOM 1887 O O . ILE B 1 102 ? 1.849 -5.898 -15.57 1 93.31 102 ILE B O 1
ATOM 1891 N N . ASN B 1 103 ? 2.414 -7.426 -14.047 1 94 103 ASN B N 1
ATOM 1892 C CA . ASN B 1 103 ? 3.824 -7.051 -14.023 1 94 103 ASN B CA 1
ATOM 1893 C C . ASN B 1 103 ? 4.59 -7.676 -15.18 1 94 103 ASN B C 1
ATOM 1895 O O . ASN B 1 103 ? 4.727 -8.898 -15.258 1 94 103 ASN B O 1
ATOM 1899 N N . THR B 1 104 ? 5.137 -6.84 -15.992 1 95.06 104 THR B N 1
ATOM 1900 C CA . THR B 1 104 ? 5.684 -7.285 -17.266 1 95.06 104 THR B CA 1
ATOM 1901 C C . THR B 1 104 ? 6.941 -8.117 -17.062 1 95.06 104 THR B C 1
ATOM 1903 O O . THR B 1 104 ? 7.379 -8.836 -17.953 1 95.06 104 THR B O 1
ATOM 1906 N N . HIS B 1 105 ? 7.535 -8.055 -15.898 1 96.75 105 HIS B N 1
ATOM 1907 C CA . HIS B 1 105 ? 8.727 -8.852 -15.617 1 96.75 105 HIS B CA 1
ATOM 1908 C C . HIS B 1 105 ? 8.359 -10.305 -15.352 1 96.75 105 HIS B C 1
ATOM 1910 O O . HIS B 1 105 ? 9.234 -11.18 -15.344 1 96.75 105 HIS B O 1
ATOM 1916 N N . ILE B 1 106 ? 7.102 -10.594 -15.094 1 97.94 106 ILE B N 1
ATOM 1917 C CA . ILE B 1 106 ? 6.656 -11.938 -14.742 1 97.94 106 ILE B CA 1
ATOM 1918 C C . ILE B 1 106 ? 6.098 -12.633 -15.984 1 97.94 106 ILE B C 1
ATOM 1920 O O . ILE B 1 106 ? 5.121 -12.172 -16.578 1 97.94 106 ILE B O 1
ATOM 1924 N N . THR B 1 107 ? 6.676 -13.836 -16.266 1 97.94 107 THR B N 1
ATOM 1925 C CA . THR B 1 107 ? 6.359 -14.461 -17.547 1 97.94 107 THR B CA 1
ATOM 1926 C C . THR B 1 107 ? 5.664 -15.805 -17.344 1 97.94 107 THR B C 1
ATOM 1928 O O . THR B 1 107 ? 5.188 -16.422 -18.297 1 97.94 107 THR B O 1
ATOM 1931 N N . GLY B 1 108 ? 5.676 -16.266 -16.109 1 98.5 108 GLY B N 1
ATOM 1932 C CA . GLY B 1 108 ? 5.039 -17.531 -15.82 1 98.5 108 GLY B CA 1
ATOM 1933 C C . GLY B 1 108 ? 4.988 -17.859 -14.336 1 98.5 108 GLY B C 1
ATOM 1934 O O . GLY B 1 108 ? 5.473 -17.078 -13.516 1 98.5 108 GLY B O 1
ATOM 1935 N N . MET B 1 109 ? 4.367 -18.938 -14.047 1 98.56 109 MET B N 1
ATOM 1936 C CA . MET B 1 109 ? 4.211 -19.422 -12.68 1 98.56 109 MET B CA 1
ATOM 1937 C C . MET B 1 109 ? 4.215 -20.953 -12.641 1 98.56 109 MET B C 1
ATOM 1939 O O . MET B 1 109 ? 3.58 -21.594 -13.469 1 98.56 109 MET B O 1
ATOM 1943 N N . ASN B 1 110 ? 4.953 -21.5 -11.664 1 98.12 110 ASN B N 1
ATOM 1944 C CA . ASN B 1 110 ? 5.031 -22.938 -11.484 1 98.12 110 ASN B CA 1
ATOM 1945 C C . ASN B 1 110 ? 4.965 -23.328 -10.016 1 98.12 110 ASN B C 1
ATOM 1947 O O . ASN B 1 110 ? 4.871 -22.469 -9.141 1 98.12 110 ASN B O 1
ATOM 1951 N N . ASN B 1 111 ? 4.793 -24.75 -9.703 1 98.25 111 ASN B N 1
ATOM 1952 C CA . ASN B 1 111 ? 4.828 -25.312 -8.359 1 98.25 111 ASN B CA 1
ATOM 1953 C C . ASN B 1 111 ? 3.779 -24.672 -7.453 1 98.25 111 ASN B C 1
ATOM 1955 O O . ASN B 1 111 ? 4.078 -24.312 -6.312 1 98.25 111 ASN B O 1
ATOM 1959 N N . PHE B 1 112 ? 2.615 -24.562 -8.016 1 98.44 112 PHE B N 1
ATOM 1960 C CA . PHE B 1 112 ? 1.539 -23.906 -7.273 1 98.44 112 PHE B CA 1
ATOM 1961 C C . PHE B 1 112 ? 0.896 -24.875 -6.289 1 98.44 112 PHE B C 1
ATOM 1963 O O . PHE B 1 112 ? 0.61 -26.016 -6.633 1 98.44 112 PHE B O 1
ATOM 1970 N N . SER B 1 113 ? 0.745 -24.406 -5.047 1 97 113 SER B N 1
ATOM 1971 C CA . SER B 1 113 ? 0.068 -25.203 -4.031 1 97 113 SER B CA 1
ATOM 1972 C C . SER B 1 113 ? -0.725 -24.328 -3.072 1 97 113 SER B C 1
ATOM 1974 O O . SER B 1 113 ? -0.388 -23.156 -2.875 1 97 113 SER B O 1
ATOM 1976 N N . VAL B 1 114 ? -1.774 -24.875 -2.516 1 95.38 114 VAL B N 1
ATOM 1977 C CA . VAL B 1 114 ? -2.605 -24.188 -1.536 1 95.38 114 VAL B CA 1
ATOM 1978 C C . VAL B 1 114 ? -2.793 -25.062 -0.304 1 95.38 114 VAL B C 1
ATOM 1980 O O . VAL B 1 114 ? -2.834 -26.297 -0.411 1 95.38 114 VAL B O 1
ATOM 1983 N N . ASN B 1 115 ? -2.76 -24.438 0.775 1 91.75 115 ASN B N 1
ATOM 1984 C CA . ASN B 1 115 ? -3.135 -25.094 2.027 1 91.75 115 ASN B CA 1
ATOM 1985 C C . ASN B 1 115 ? -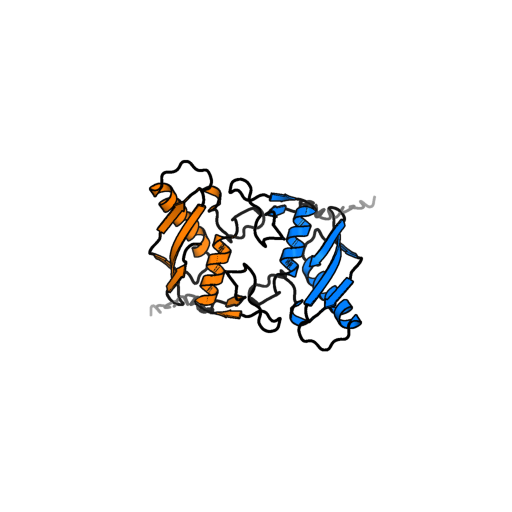4.266 -24.344 2.729 1 91.75 115 ASN B C 1
ATOM 1987 O O . ASN B 1 115 ? -4.215 -23.109 2.861 1 91.75 115 ASN B O 1
ATOM 1991 N N . THR B 1 116 ? -5.367 -25.016 3.051 1 85.75 116 THR B N 1
ATOM 1992 C CA . THR B 1 116 ? -6.496 -24.422 3.75 1 85.75 116 THR B CA 1
ATOM 1993 C C . THR B 1 116 ? -6.645 -25.016 5.148 1 85.75 116 THR B C 1
ATOM 1995 O O . THR B 1 116 ? -6.805 -26.219 5.301 1 85.75 116 THR B O 1
ATOM 1998 N N . THR B 1 117 ? -6.133 -24.406 6.145 1 80.38 117 THR B N 1
ATOM 1999 C CA . THR B 1 117 ? -6.281 -24.844 7.523 1 80.38 117 THR B CA 1
ATOM 2000 C C . THR B 1 117 ? -7.066 -23.828 8.344 1 80.38 117 THR B C 1
ATOM 2002 O O . THR B 1 117 ? -6.727 -22.641 8.352 1 80.38 117 THR B O 1
ATOM 2005 N N . LYS B 1 118 ? -8.062 -24.312 9.188 1 76.88 118 LYS B N 1
ATOM 2006 C CA . LYS B 1 118 ? -8.828 -23.5 10.117 1 76.88 118 LYS B CA 1
ATOM 2007 C C . LYS B 1 118 ? -9.297 -22.203 9.445 1 76.88 118 LYS B C 1
ATOM 2009 O O . LYS B 1 118 ? -9.148 -21.109 10 1 76.88 118 LYS B O 1
ATOM 2014 N N . ASP B 1 119 ? -9.633 -22.172 8.172 1 76 119 ASP B N 1
ATOM 2015 C CA . ASP B 1 119 ? -10.219 -21.047 7.434 1 76 119 ASP B CA 1
ATOM 2016 C C . ASP B 1 119 ? -9.148 -20.078 6.969 1 76 119 ASP B C 1
ATOM 2018 O O . ASP B 1 119 ? -9.445 -18.922 6.66 1 76 119 ASP B O 1
ATOM 2022 N N . ILE B 1 120 ? -7.91 -20.547 7.047 1 84.06 120 ILE B N 1
ATOM 2023 C CA . ILE B 1 120 ? -6.801 -19.734 6.547 1 84.06 120 ILE B CA 1
ATOM 2024 C C . ILE B 1 120 ? -6.273 -20.344 5.246 1 84.06 120 ILE B C 1
ATOM 2026 O O . ILE B 1 120 ? -5.973 -21.531 5.18 1 84.06 120 ILE B O 1
ATOM 2030 N N . LEU B 1 121 ? -6.348 -19.5 4.238 1 89.44 121 LEU B N 1
ATOM 2031 C CA . LEU B 1 121 ? -5.809 -19.891 2.938 1 89.44 121 LEU B CA 1
ATOM 2032 C C . LEU B 1 121 ? -4.352 -19.469 2.805 1 89.44 121 LEU B C 1
ATOM 2034 O O . LEU B 1 121 ? -4.02 -18.297 2.982 1 89.44 121 LEU B O 1
ATOM 2038 N N . THR B 1 122 ? -3.459 -20.469 2.602 1 94.06 122 THR B N 1
ATOM 2039 C CA . THR B 1 122 ? -2.049 -20.188 2.354 1 94.06 122 THR B CA 1
ATOM 2040 C C . THR B 1 122 ? -1.634 -20.672 0.969 1 94.06 122 THR B C 1
ATOM 2042 O O . THR B 1 122 ? -2.006 -21.781 0.554 1 94.06 122 THR B O 1
ATOM 2045 N N . ILE B 1 123 ? -0.894 -19.797 0.289 1 97.31 123 ILE B N 1
ATOM 2046 C CA . ILE B 1 123 ? -0.533 -20.078 -1.097 1 97.31 123 ILE B CA 1
ATOM 2047 C C . ILE B 1 123 ? 0.986 -20.062 -1.248 1 97.31 123 ILE B C 1
ATOM 2049 O O . ILE B 1 123 ? 1.66 -19.188 -0.688 1 97.31 123 ILE B O 1
ATOM 2053 N N . SER B 1 124 ? 1.563 -21.078 -2.008 1 98.5 124 SER B N 1
ATOM 2054 C CA . SER B 1 124 ? 2.971 -21.125 -2.393 1 98.5 124 SER B CA 1
ATOM 2055 C C . SER B 1 124 ? 3.127 -21.391 -3.887 1 98.5 124 SER B C 1
ATOM 2057 O O . SER B 1 124 ? 2.338 -22.125 -4.473 1 98.5 124 SER B O 1
ATOM 2059 N N . PHE B 1 125 ? 4.141 -20.766 -4.504 1 98.81 125 PHE B N 1
ATOM 2060 C CA . PHE B 1 125 ? 4.418 -20.984 -5.922 1 98.81 125 PHE B CA 1
ATOM 2061 C C . PHE B 1 125 ? 5.773 -20.391 -6.301 1 98.81 125 PHE B C 1
ATOM 2063 O O . PHE B 1 125 ? 6.438 -19.766 -5.477 1 98.81 125 PHE B O 1
ATOM 2070 N N . THR B 1 126 ? 6.188 -20.656 -7.484 1 98.88 126 THR B N 1
ATOM 2071 C CA . THR B 1 126 ? 7.387 -20.078 -8.062 1 98.88 126 THR B CA 1
ATOM 2072 C C . THR B 1 126 ? 7.039 -19.219 -9.281 1 98.88 126 THR B C 1
ATOM 2074 O O . THR B 1 126 ? 6.449 -19.719 -10.242 1 98.88 126 THR B O 1
ATOM 2077 N N . ALA B 1 127 ? 7.371 -17.938 -9.211 1 98.88 127 ALA B N 1
ATOM 2078 C CA . ALA B 1 127 ? 7.199 -17.062 -10.367 1 98.88 127 ALA B CA 1
ATOM 2079 C C . ALA B 1 127 ? 8.398 -17.141 -11.305 1 98.88 127 ALA B C 1
ATOM 2081 O O . ALA B 1 127 ? 9.547 -17.078 -10.859 1 98.88 127 ALA B O 1
ATOM 2082 N N . LEU B 1 128 ? 8.109 -17.312 -12.562 1 98.75 128 LEU B N 1
ATOM 2083 C CA . LEU B 1 128 ? 9.125 -17.203 -13.602 1 98.75 128 LEU B CA 1
ATOM 2084 C C . LEU B 1 128 ? 9.227 -15.773 -14.109 1 98.75 128 LEU B C 1
ATOM 2086 O O . LEU B 1 128 ? 8.227 -15.18 -14.516 1 98.75 128 LEU B O 1
ATOM 2090 N N . THR B 1 129 ? 10.477 -15.18 -14 1 98.19 129 THR B N 1
ATOM 2091 C CA . THR B 1 129 ? 10.641 -13.781 -14.352 1 98.19 129 THR B CA 1
ATOM 2092 C C . THR B 1 129 ? 11.844 -13.594 -15.273 1 98.19 129 THR B C 1
ATOM 2094 O O . THR B 1 129 ? 12.625 -14.523 -15.484 1 98.19 129 THR B O 1
ATOM 2097 N N . ASP B 1 130 ? 11.938 -12.328 -15.828 1 97.44 130 ASP B N 1
ATOM 2098 C CA . ASP B 1 130 ? 13.102 -12.016 -16.641 1 97.44 130 ASP B CA 1
ATOM 2099 C C . ASP B 1 130 ? 14.328 -11.758 -15.781 1 97.44 130 ASP B C 1
ATOM 2101 O O . ASP B 1 130 ? 15.422 -11.508 -16.297 1 97.44 130 ASP B O 1
ATOM 2105 N N . GLN B 1 131 ? 14.148 -11.867 -14.391 1 97.25 131 GLN B N 1
ATOM 2106 C CA . GLN B 1 131 ? 15.25 -11.742 -13.445 1 97.25 131 GLN B CA 1
ATOM 2107 C C . GLN B 1 131 ? 15.641 -13.102 -12.867 1 97.25 131 GLN B C 1
ATOM 2109 O O . GLN B 1 131 ? 16.562 -13.195 -12.055 1 97.25 131 GLN B O 1
ATOM 2114 N N . GLY B 1 132 ? 14.953 -14.109 -13.297 1 97.69 132 GLY B N 1
ATOM 2115 C CA . GLY B 1 132 ? 15.094 -15.43 -12.711 1 97.69 132 GLY B CA 1
ATOM 2116 C C . GLY B 1 132 ? 13.875 -15.875 -11.93 1 97.69 132 GLY B C 1
ATOM 2117 O O . GLY B 1 132 ? 12.828 -15.219 -11.977 1 97.69 132 GLY B O 1
ATOM 2118 N N . GLU B 1 133 ? 14.008 -17 -11.258 1 98.62 133 GLU B N 1
ATOM 2119 C CA . GLU B 1 133 ? 12.891 -17.562 -10.508 1 98.62 133 GLU B CA 1
ATOM 2120 C C . GLU B 1 133 ? 12.742 -16.875 -9.148 1 98.62 133 GLU B C 1
ATOM 2122 O O . GLU B 1 133 ? 13.742 -16.609 -8.477 1 98.62 133 GLU B O 1
ATOM 2127 N N . VAL B 1 134 ? 11.547 -16.578 -8.797 1 98.69 134 VAL B N 1
ATOM 2128 C CA . VAL B 1 134 ? 11.219 -16 -7.5 1 98.69 134 VAL B CA 1
ATOM 2129 C C . VAL B 1 134 ? 10.242 -16.922 -6.762 1 98.69 134 VAL B C 1
ATOM 2131 O O . VAL B 1 134 ? 9.094 -17.094 -7.191 1 98.69 134 VAL B O 1
ATOM 2134 N N . THR B 1 135 ? 10.672 -17.5 -5.66 1 98.62 135 THR B N 1
ATOM 2135 C CA . THR B 1 135 ? 9.828 -18.422 -4.895 1 98.62 135 THR B CA 1
ATOM 2136 C C . THR B 1 135 ? 9.047 -17.656 -3.824 1 98.62 135 THR B C 1
ATOM 2138 O O . THR B 1 135 ? 9.625 -16.906 -3.039 1 98.62 135 THR B O 1
ATOM 2141 N N . ILE B 1 136 ? 7.734 -17.828 -3.863 1 98.56 136 ILE B N 1
ATOM 2142 C CA . ILE B 1 136 ? 6.816 -17.25 -2.883 1 98.56 136 ILE B CA 1
ATOM 2143 C C . ILE B 1 136 ? 6.297 -18.359 -1.962 1 98.56 136 ILE B C 1
ATOM 2145 O O . ILE B 1 136 ? 5.695 -19.328 -2.424 1 98.56 136 ILE B O 1
ATOM 2149 N N . THR B 1 137 ? 6.582 -18.188 -0.633 1 96.25 137 THR B N 1
ATOM 2150 C CA . THR B 1 137 ? 6.191 -19.234 0.308 1 96.25 137 THR B CA 1
ATOM 2151 C C . THR B 1 137 ? 5.172 -18.703 1.312 1 96.25 137 THR B C 1
ATOM 2153 O O . THR B 1 137 ? 5.387 -17.656 1.924 1 96.25 137 THR B O 1
ATOM 2156 N N . ASN B 1 138 ? 4.094 -19.453 1.477 1 90.88 138 ASN B N 1
ATOM 2157 C CA . ASN B 1 138 ? 3.115 -19.25 2.539 1 90.88 138 ASN B CA 1
ATOM 2158 C C . ASN B 1 138 ? 2.621 -17.812 2.58 1 90.88 138 ASN B C 1
ATOM 2160 O O . ASN B 1 138 ? 2.727 -17.141 3.611 1 90.88 138 ASN B O 1
ATOM 2164 N N . VAL B 1 139 ? 2.098 -17.328 1.419 1 90.69 139 VAL B N 1
ATOM 2165 C CA . VAL B 1 139 ? 1.526 -15.984 1.422 1 90.69 139 VAL B CA 1
ATOM 2166 C C . VAL B 1 139 ? 0.019 -16.062 1.654 1 90.69 139 VAL B C 1
ATOM 2168 O O . VAL B 1 139 ? -0.615 -17.062 1.317 1 90.69 139 VAL B O 1
#

Solvent-accessible surface area (backbone atoms only — not comparable to full-atom values): 16503 Å² total; per-residue (Å²): 133,84,78,76,74,75,72,71,72,76,65,76,73,73,70,72,74,83,75,77,46,70,30,69,31,65,30,78,91,76,56,39,74,33,64,60,96,65,32,82,37,78,32,51,40,50,60,14,47,50,49,50,48,55,51,31,61,71,31,72,48,47,96,42,73,89,55,76,57,78,57,18,18,59,63,58,72,58,53,89,56,89,65,51,71,70,52,47,42,54,52,47,50,52,39,50,47,63,27,52,52,72,43,83,55,39,79,47,72,44,78,72,46,67,46,77,54,100,89,40,76,32,37,31,30,30,36,34,35,85,71,44,78,37,78,45,73,72,81,133,84,75,75,73,71,71,70,71,75,65,76,72,73,70,71,73,82,73,77,48,71,30,69,31,64,31,78,90,75,56,40,74,34,63,60,96,66,30,81,37,77,32,51,39,50,60,12,48,49,48,50,48,56,52,31,62,71,31,71,46,54,93,44,71,91,54,74,59,77,58,18,16,60,65,60,74,57,53,90,57,90,64,52,70,70,53,47,43,55,52,46,52,52,39,51,45,63,26,51,53,72,41,83,55,41,77,46,74,45,77,73,48,68,45,78,54,99,89,40,76,32,36,31,32,31,38,34,34,86,71,42,77,39,78,45,73,72,81

Organism: NCBI:txid704125

InterPro domains:
  IPR020288 Contractile injection system sheath initiator [PF10934] (22-132)